Protein AF-A0A7C5XC19-F1 (afdb_monomer_lite)

Foldseek 3Di:
DVCQAPVDDDDAFAWEFFDQAPQLVVLVVLVQQQCCQALVDHHHDDADPVRVPDDDDYDDDDPVPRDHHHHAADDPPDALQLPPDLRGGDHDPPPPDDAADDPAQDGSRNHHDHPDPVSVCSNSCSNHCSFVVCCVVRWDKDKDCLQPFQEEEEEGHNQCVLVVVLCVVCVVVVGGYMYIYTRIPTPHPLVSLCSSLQRYQEYEYEDQDDDDVLVVSCVSSVPSHHYHYHYHYDDPDHDHSVSVNVVSPDDDD

pLDDT: mean 94.76, std 5.59, range [41.94, 98.81]

Secondary structure (DSSP, 8-state):
-THHHHSSSSS---EEE--SSHHHHHHHHHHHHHHHHHHTS-EEE---HHHHH---------GGGS--PPPPPPPTT---GGGT-SS---PPTTSS------SS-B-TTS-B-TT-HHHHHHHHHHHHHHHHTTHHHH--EEEESTTS-SEEEEEEGGGGGHHHHHHHHHHHTT--EEEEEESEEES--HHHHHHHHHH-SEEEEEESSSSSHHHHHHHHHTTSSEEEEEE--STTPPPPHHHHHHHHH----

Structure (mmCIF, N/CA/C/O backbone):
data_AF-A0A7C5XC19-F1
#
_entry.id   AF-A0A7C5XC19-F1
#
loop_
_atom_site.group_PDB
_atom_site.id
_atom_site.type_symbol
_atom_site.label_atom_id
_atom_site.label_alt_id
_atom_site.label_comp_id
_atom_site.label_asym_id
_atom_site.label_entity_id
_atom_site.label_seq_id
_atom_site.pdbx_PDB_ins_code
_atom_site.Cartn_x
_atom_site.Cartn_y
_atom_site.Cartn_z
_atom_site.occupancy
_atom_site.B_iso_or_equiv
_atom_site.auth_seq_id
_atom_site.auth_comp_id
_atom_site.auth_asym_id
_atom_site.auth_atom_id
_atom_site.pdbx_PDB_model_num
ATOM 1 N N . VAL A 1 1 ? 8.194 -0.290 8.130 1.00 93.88 1 VAL A N 1
ATOM 2 C CA . VAL A 1 1 ? 7.394 0.396 7.089 1.00 93.88 1 VAL A CA 1
ATOM 3 C C . VAL A 1 1 ? 8.138 1.545 6.423 1.00 93.88 1 VAL A C 1
ATOM 5 O O . VAL A 1 1 ? 8.264 1.528 5.212 1.00 93.88 1 VAL A O 1
ATOM 8 N N . MET A 1 2 ? 8.683 2.526 7.146 1.00 94.81 2 MET A N 1
ATOM 9 C CA . MET A 1 2 ? 9.278 3.712 6.497 1.00 94.81 2 MET A CA 1
ATOM 10 C C . MET A 1 2 ? 10.452 3.407 5.557 1.00 94.81 2 MET A C 1
ATOM 12 O O . MET A 1 2 ? 10.564 4.026 4.504 1.00 94.81 2 MET A O 1
ATOM 16 N N . GLN A 1 3 ? 11.270 2.396 5.862 1.00 95.12 3 GLN A N 1
ATOM 17 C CA . GLN A 1 3 ? 12.335 1.944 4.959 1.00 95.12 3 GLN A CA 1
ATOM 18 C C . GLN A 1 3 ? 11.803 1.489 3.588 1.00 95.12 3 GLN A C 1
ATOM 20 O O . GLN A 1 3 ? 12.476 1.686 2.583 1.00 95.12 3 GLN A O 1
ATOM 25 N N . SER A 1 4 ? 10.591 0.930 3.509 1.00 95.69 4 SER A N 1
ATOM 26 C CA . SER A 1 4 ? 10.014 0.506 2.227 1.00 95.69 4 SER A CA 1
ATOM 27 C C . SER A 1 4 ? 9.549 1.684 1.360 1.00 95.69 4 SER A C 1
ATOM 29 O O . SER A 1 4 ? 9.225 1.476 0.198 1.00 95.69 4 SER A O 1
ATOM 31 N N . ARG A 1 5 ? 9.498 2.905 1.915 1.00 93.88 5 ARG A N 1
ATOM 32 C CA . ARG A 1 5 ? 9.237 4.151 1.178 1.00 93.88 5 ARG A CA 1
ATOM 33 C C . ARG A 1 5 ? 10.499 4.972 0.968 1.00 93.88 5 ARG A C 1
ATOM 35 O O . ARG A 1 5 ? 10.737 5.426 -0.137 1.00 93.88 5 ARG A O 1
ATOM 42 N N . TRP A 1 6 ? 11.325 5.132 1.997 1.00 91.81 6 TRP A N 1
ATOM 43 C CA . TRP A 1 6 ? 12.456 6.069 2.004 1.00 91.81 6 TRP A CA 1
ATOM 44 C C . TRP A 1 6 ? 13.827 5.394 2.128 1.00 91.81 6 TRP A C 1
ATOM 46 O O . TRP A 1 6 ? 14.826 6.054 2.389 1.00 91.81 6 TRP A O 1
ATOM 56 N N . GLY A 1 7 ? 13.902 4.072 1.962 1.00 91.44 7 GLY A N 1
ATOM 57 C CA . GLY A 1 7 ? 15.151 3.316 2.098 1.00 91.44 7 GLY A CA 1
ATOM 58 C C . GLY A 1 7 ? 16.170 3.543 0.978 1.00 91.44 7 GLY A C 1
ATOM 59 O O . GLY A 1 7 ? 17.295 3.060 1.088 1.00 91.44 7 GLY A O 1
ATOM 60 N N . THR A 1 8 ? 15.807 4.254 -0.092 1.00 89.88 8 THR A N 1
ATOM 61 C CA . THR A 1 8 ? 16.696 4.578 -1.215 1.00 89.88 8 THR A CA 1
ATOM 62 C C . THR A 1 8 ? 16.975 6.076 -1.286 1.00 89.88 8 THR A C 1
ATOM 64 O O . THR A 1 8 ? 16.189 6.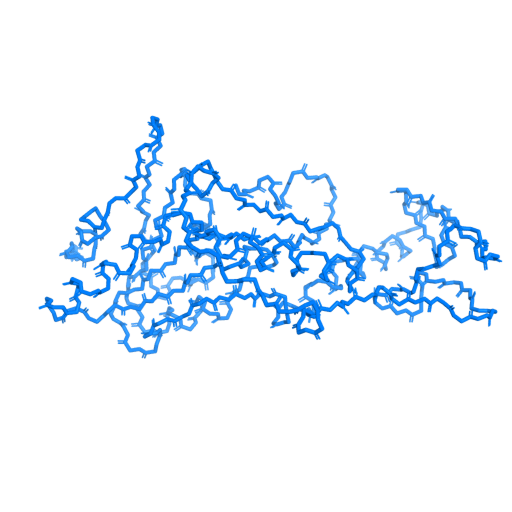891 -0.814 1.00 89.88 8 THR A O 1
ATOM 67 N N . HIS A 1 9 ? 18.091 6.446 -1.914 1.00 93.00 9 HIS A N 1
ATOM 68 C CA . HIS A 1 9 ? 18.384 7.840 -2.246 1.00 93.00 9 HIS A CA 1
ATOM 69 C C . HIS A 1 9 ? 17.616 8.284 -3.500 1.00 93.00 9 HIS A C 1
ATOM 71 O O . HIS A 1 9 ? 17.308 7.461 -4.363 1.00 93.00 9 HIS A O 1
ATOM 77 N N . GLY A 1 10 ? 17.395 9.595 -3.624 1.00 91.75 10 GLY A N 1
ATOM 78 C CA . GLY A 1 10 ? 16.709 10.205 -4.764 1.00 91.75 10 GLY A CA 1
ATOM 79 C C . GLY A 1 10 ? 15.190 10.017 -4.747 1.00 91.75 10 GLY A C 1
ATOM 80 O O . GLY A 1 10 ? 14.639 9.296 -3.917 1.00 91.75 10 GLY A O 1
ATOM 81 N N . ASP A 1 11 ? 14.518 10.687 -5.681 1.00 93.00 11 ASP A N 1
ATOM 82 C CA . ASP A 1 11 ? 13.060 10.683 -5.775 1.00 93.00 11 ASP A CA 1
ATOM 83 C C . ASP A 1 11 ? 12.548 9.456 -6.529 1.00 93.00 11 ASP A C 1
ATOM 85 O O . ASP A 1 11 ? 12.795 9.276 -7.727 1.00 93.00 11 ASP A O 1
ATOM 89 N N . TYR A 1 12 ? 11.764 8.636 -5.842 1.00 91.81 12 TYR A N 1
ATOM 90 C CA . TYR A 1 12 ? 11.026 7.537 -6.442 1.00 91.81 12 TYR A CA 1
ATOM 91 C C . TYR A 1 12 ? 9.713 7.319 -5.696 1.00 91.81 12 TYR A C 1
ATOM 93 O O . TYR A 1 12 ? 9.537 7.723 -4.547 1.00 91.81 12 TYR A O 1
ATOM 101 N N . SER A 1 13 ? 8.792 6.632 -6.360 1.00 94.94 13 SER A N 1
ATOM 102 C CA . SER A 1 13 ? 7.514 6.249 -5.782 1.00 94.94 13 SER A CA 1
ATOM 103 C C . SER A 1 13 ? 7.442 4.730 -5.683 1.00 94.94 13 SER A C 1
ATOM 105 O O . SER A 1 13 ? 7.533 4.024 -6.690 1.00 94.94 13 SER A O 1
ATOM 107 N N . ALA A 1 14 ? 7.327 4.230 -4.455 1.00 95.31 14 ALA A N 1
ATOM 108 C CA . ALA A 1 14 ? 7.252 2.805 -4.165 1.00 95.31 14 ALA A CA 1
ATOM 109 C C . ALA A 1 14 ? 5.822 2.273 -4.328 1.00 95.31 14 ALA A C 1
ATOM 111 O O . ALA A 1 14 ? 4.855 2.979 -4.040 1.00 95.31 14 ALA A O 1
ATOM 112 N N . ILE A 1 15 ? 5.708 0.999 -4.708 1.00 98.50 15 ILE A N 1
ATOM 113 C CA . ILE A 1 15 ? 4.494 0.207 -4.498 1.00 98.50 15 ILE A CA 1
ATOM 114 C C . ILE A 1 15 ? 4.796 -0.792 -3.383 1.00 98.50 15 ILE A C 1
ATOM 116 O O . ILE A 1 15 ? 5.718 -1.601 -3.512 1.00 98.50 15 ILE A O 1
ATOM 120 N N . VAL A 1 16 ? 4.030 -0.742 -2.297 1.00 98.75 16 VAL A N 1
ATOM 121 C CA . VAL A 1 16 ? 4.219 -1.612 -1.135 1.00 98.75 16 VAL A CA 1
ATOM 122 C C . VAL A 1 16 ? 2.885 -2.159 -0.664 1.00 98.75 16 VAL A C 1
ATOM 124 O O . VAL A 1 16 ? 1.995 -1.399 -0.286 1.00 98.75 16 VAL A O 1
ATOM 127 N N . LEU A 1 17 ? 2.775 -3.483 -0.672 1.00 98.81 17 LEU A N 1
ATOM 128 C CA . LEU A 1 17 ? 1.597 -4.237 -0.254 1.00 98.81 17 LEU A CA 1
ATOM 129 C C . LEU A 1 17 ? 1.831 -4.824 1.143 1.00 98.81 17 LEU A C 1
ATOM 131 O O . LEU A 1 17 ? 2.965 -5.177 1.462 1.00 98.81 17 LEU A O 1
ATOM 135 N N . SER A 1 18 ? 0.791 -4.941 1.966 1.00 98.38 18 SER A N 1
ATOM 136 C CA . SER A 1 18 ? 0.877 -5.480 3.328 1.00 98.38 18 SER A CA 1
ATOM 137 C C . SER A 1 18 ? -0.274 -6.458 3.604 1.00 98.38 18 SER A C 1
ATOM 139 O O . SER A 1 18 ? -1.402 -6.022 3.833 1.00 98.38 18 SER A O 1
ATOM 141 N N . PRO A 1 19 ? -0.013 -7.774 3.544 1.00 98.25 19 PRO A N 1
ATOM 142 C CA . PRO A 1 19 ? -1.007 -8.804 3.835 1.00 98.25 19 PRO A CA 1
ATOM 143 C C . PRO A 1 19 ? -1.249 -8.945 5.341 1.00 98.25 19 PRO A C 1
ATOM 145 O O . PRO A 1 19 ? -0.325 -8.767 6.135 1.00 98.25 19 PRO A O 1
ATOM 148 N N . ASN A 1 20 ? -2.464 -9.340 5.734 1.00 97.25 20 ASN A N 1
ATOM 149 C CA . ASN A 1 20 ? -2.790 -9.693 7.126 1.00 97.25 20 ASN A CA 1
ATOM 150 C C . ASN A 1 20 ? -3.129 -11.182 7.352 1.00 97.25 20 ASN A C 1
ATOM 152 O O . ASN A 1 20 ? -3.455 -11.582 8.472 1.00 97.25 20 ASN A O 1
ATOM 156 N N . SER A 1 21 ? -3.103 -12.003 6.303 1.00 97.50 21 SER A N 1
ATOM 157 C CA . SER A 1 21 ? -3.506 -13.414 6.342 1.00 97.50 21 SER A CA 1
ATOM 158 C C . SER A 1 21 ? -2.700 -14.251 5.351 1.00 97.50 21 SER A C 1
ATOM 160 O O . SER A 1 21 ? -2.064 -13.719 4.437 1.00 97.50 21 SER A O 1
ATOM 162 N N . VAL A 1 22 ? -2.751 -15.577 5.497 1.00 97.62 22 VAL A N 1
ATOM 163 C CA . VAL A 1 22 ? -2.108 -16.509 4.557 1.00 97.62 22 VAL A CA 1
ATOM 164 C C . VAL A 1 22 ? -2.795 -16.457 3.185 1.00 97.62 22 VAL A C 1
ATOM 166 O O . VAL A 1 22 ? -2.129 -16.580 2.157 1.00 97.62 22 VAL A O 1
ATOM 169 N N . GLN A 1 23 ? -4.112 -16.213 3.149 1.00 97.75 23 GLN A N 1
ATOM 170 C CA . GLN A 1 23 ? -4.842 -16.000 1.895 1.00 97.75 23 GLN A CA 1
ATOM 171 C C . GLN A 1 23 ? -4.346 -14.735 1.179 1.00 97.75 23 GLN A C 1
ATOM 173 O O . GLN A 1 23 ? -4.009 -14.787 -0.004 1.00 97.75 23 GLN A O 1
ATOM 178 N N . GLU A 1 24 ? -4.215 -13.617 1.896 1.00 97.75 24 GLU A N 1
ATOM 179 C CA . GLU A 1 24 ? -3.703 -12.377 1.305 1.00 97.75 24 GLU A CA 1
ATOM 180 C C . GLU A 1 24 ? -2.233 -12.474 0.910 1.00 97.75 24 GLU A C 1
ATOM 182 O O . GLU A 1 24 ? -1.842 -11.885 -0.093 1.00 97.75 24 GLU A O 1
ATOM 187 N N . MET A 1 25 ? -1.412 -13.235 1.639 1.00 97.50 25 MET A N 1
ATOM 188 C CA . MET A 1 25 ? -0.040 -13.523 1.211 1.00 97.50 25 MET A CA 1
ATOM 189 C C . MET A 1 25 ? -0.016 -14.137 -0.192 1.00 97.50 25 MET A C 1
ATOM 191 O O . MET A 1 25 ? 0.786 -13.721 -1.028 1.00 97.50 25 MET A O 1
ATOM 195 N N . PHE A 1 26 ? -0.909 -15.086 -0.479 1.00 97.19 26 PHE A N 1
ATOM 196 C CA . PHE A 1 26 ? -1.033 -15.691 -1.806 1.00 97.19 26 PHE A CA 1
ATOM 197 C C . PHE A 1 26 ? -1.512 -14.673 -2.858 1.00 97.19 26 PHE A C 1
ATOM 199 O O . PHE A 1 26 ? -0.859 -14.482 -3.887 1.00 97.19 26 PHE A O 1
ATOM 206 N N . GLU A 1 27 ? -2.615 -13.975 -2.585 1.00 97.88 27 GLU A N 1
ATOM 207 C CA . GLU A 1 27 ? -3.257 -13.056 -3.536 1.00 97.88 27 GLU A CA 1
ATOM 208 C C . GLU A 1 27 ? -2.407 -11.811 -3.822 1.00 97.88 27 GLU A C 1
ATOM 210 O O . GLU A 1 27 ? -2.181 -11.451 -4.982 1.00 97.88 27 GLU A O 1
ATOM 215 N N . LEU A 1 28 ? -1.869 -11.175 -2.778 1.00 98.31 28 LEU A N 1
ATOM 216 C CA . LEU A 1 28 ? -1.033 -9.986 -2.916 1.00 98.31 28 LEU A CA 1
ATOM 217 C C . LEU A 1 28 ? 0.331 -10.310 -3.529 1.00 98.31 28 LEU A C 1
ATOM 219 O O . LEU A 1 28 ? 0.921 -9.429 -4.149 1.00 98.31 28 LEU A O 1
ATOM 223 N N . THR A 1 29 ? 0.819 -11.555 -3.444 1.00 98.12 29 THR A N 1
ATOM 224 C CA . THR A 1 29 ? 2.015 -11.970 -4.199 1.00 98.12 29 THR A CA 1
ATOM 225 C C . THR A 1 29 ? 1.749 -11.928 -5.702 1.00 98.12 29 THR A C 1
ATOM 227 O O . THR A 1 29 ? 2.522 -11.318 -6.441 1.00 98.12 29 THR A O 1
ATOM 230 N N . ILE A 1 30 ? 0.640 -12.513 -6.165 1.00 98.12 30 ILE A N 1
ATOM 231 C CA . ILE A 1 30 ? 0.245 -12.465 -7.584 1.00 98.12 30 ILE A CA 1
ATOM 232 C C . ILE A 1 30 ? 0.086 -11.007 -8.025 1.00 98.12 30 ILE A C 1
ATOM 234 O O . ILE A 1 30 ? 0.659 -10.577 -9.030 1.00 98.12 30 ILE A O 1
ATOM 238 N N . ARG A 1 31 ? -0.622 -10.215 -7.214 1.00 98.38 31 ARG A N 1
ATOM 239 C CA . ARG A 1 31 ? -0.813 -8.785 -7.454 1.00 98.38 31 ARG A CA 1
ATOM 240 C C . ARG A 1 31 ? 0.511 -8.020 -7.511 1.00 98.38 31 ARG A C 1
ATOM 242 O O . ARG A 1 31 ? 0.659 -7.151 -8.365 1.00 98.38 31 ARG A O 1
ATOM 249 N N . ALA A 1 32 ? 1.488 -8.348 -6.664 1.00 98.56 32 ALA A N 1
ATOM 250 C CA . ALA A 1 32 ? 2.801 -7.708 -6.671 1.00 98.56 32 ALA A CA 1
ATOM 251 C C . ALA A 1 32 ? 3.540 -7.929 -7.998 1.00 98.56 32 ALA A C 1
ATOM 253 O O . ALA A 1 32 ? 4.068 -6.969 -8.560 1.00 98.56 32 ALA A O 1
ATOM 254 N N . PHE A 1 33 ? 3.523 -9.154 -8.538 1.00 98.44 33 PHE A N 1
ATOM 255 C CA . PHE A 1 33 ? 4.086 -9.433 -9.864 1.00 98.44 33 PHE A CA 1
ATOM 256 C C . PHE A 1 33 ? 3.340 -8.674 -10.965 1.00 98.44 33 PHE A C 1
ATOM 258 O O . PHE A 1 33 ? 3.977 -8.015 -11.786 1.00 98.44 33 PHE A O 1
ATOM 265 N N . ASN A 1 34 ? 2.005 -8.678 -10.936 1.00 98.56 34 ASN A N 1
ATOM 266 C CA . ASN A 1 34 ? 1.193 -7.948 -11.910 1.00 98.56 34 ASN A CA 1
ATOM 267 C C . ASN A 1 34 ? 1.472 -6.436 -11.887 1.00 98.56 34 ASN A C 1
ATOM 269 O O . ASN A 1 34 ? 1.631 -5.821 -12.940 1.00 98.56 34 ASN A O 1
ATOM 273 N N . LEU A 1 35 ? 1.589 -5.827 -10.703 1.00 98.50 35 LEU A N 1
ATOM 274 C CA . LEU A 1 35 ? 1.933 -4.410 -10.551 1.00 98.50 35 LEU A CA 1
ATOM 275 C C . LEU A 1 35 ? 3.373 -4.118 -11.003 1.00 98.50 35 LEU A C 1
ATOM 277 O O . LEU A 1 35 ? 3.613 -3.092 -11.645 1.00 98.50 35 LEU A O 1
ATOM 281 N N . ALA A 1 36 ? 4.320 -5.021 -10.725 1.00 98.19 36 ALA A N 1
ATOM 282 C CA . ALA A 1 36 ? 5.707 -4.884 -11.164 1.00 98.19 36 ALA A CA 1
ATOM 283 C C . ALA A 1 36 ? 5.822 -4.914 -12.696 1.00 98.19 36 ALA A C 1
ATOM 285 O O . ALA A 1 36 ? 6.532 -4.089 -13.279 1.00 98.19 36 ALA A O 1
ATOM 286 N N . GLU A 1 37 ? 5.081 -5.813 -13.350 1.00 97.81 37 GLU A N 1
ATOM 287 C CA . GLU A 1 37 ? 4.976 -5.897 -14.808 1.00 97.81 37 GLU A CA 1
ATOM 288 C C . GLU A 1 37 ? 4.256 -4.675 -15.399 1.00 97.81 37 GLU A C 1
ATOM 290 O O . GLU A 1 37 ? 4.769 -4.059 -16.341 1.00 97.81 37 GLU A O 1
ATOM 295 N N . LYS A 1 38 ? 3.108 -4.287 -14.821 1.00 97.50 38 LYS A N 1
ATOM 296 C CA . LYS A 1 38 ? 2.272 -3.170 -15.293 1.00 97.50 38 LYS A CA 1
ATOM 297 C C . LYS A 1 38 ? 2.998 -1.832 -15.220 1.00 97.50 38 LYS A C 1
ATOM 299 O O . LYS A 1 38 ? 2.948 -1.089 -16.191 1.00 97.50 38 LYS A O 1
ATOM 304 N N . TYR A 1 39 ? 3.677 -1.529 -14.109 1.00 97.25 39 TYR A N 1
ATOM 305 C CA . TYR A 1 39 ? 4.295 -0.215 -13.854 1.00 97.25 39 TYR A CA 1
ATOM 306 C C . TYR A 1 39 ? 5.822 -0.193 -14.011 1.00 97.25 39 TYR A C 1
ATOM 308 O O . TYR A 1 39 ? 6.466 0.849 -13.819 1.00 97.25 39 TYR A O 1
ATOM 316 N N . ARG A 1 40 ? 6.432 -1.336 -14.359 1.00 95.25 40 ARG A N 1
ATOM 317 C CA . ARG A 1 40 ? 7.890 -1.500 -14.494 1.00 95.25 40 ARG A CA 1
ATOM 318 C C . ARG A 1 40 ? 8.640 -0.907 -13.304 1.00 95.25 40 ARG A C 1
ATOM 320 O O . ARG A 1 40 ? 9.488 -0.022 -13.460 1.00 95.25 40 ARG A O 1
ATOM 327 N N . THR A 1 41 ? 8.259 -1.321 -12.104 1.00 95.00 41 THR A N 1
ATOM 328 C CA . THR A 1 41 ? 8.818 -0.799 -10.856 1.00 95.00 41 THR A CA 1
ATOM 329 C C . THR A 1 41 ? 8.981 -1.927 -9.842 1.00 95.00 41 THR A C 1
ATOM 331 O O . THR A 1 41 ? 8.204 -2.880 -9.892 1.00 95.00 41 THR A O 1
ATOM 334 N N . PRO A 1 42 ? 9.962 -1.858 -8.928 1.00 94.81 42 PRO A N 1
ATOM 335 C CA . PRO A 1 42 ? 10.014 -2.778 -7.802 1.00 94.81 42 PRO A CA 1
ATOM 336 C C . PRO A 1 42 ? 8.746 -2.657 -6.951 1.00 94.81 42 PRO A C 1
ATOM 338 O O . PRO A 1 42 ? 8.351 -1.551 -6.578 1.00 94.81 42 PRO A O 1
ATOM 341 N N . VAL A 1 43 ? 8.131 -3.796 -6.639 1.00 98.31 43 VAL A N 1
ATOM 342 C CA . VAL A 1 43 ? 6.997 -3.895 -5.715 1.00 98.31 43 VAL A CA 1
ATOM 343 C C . VAL A 1 43 ? 7.456 -4.667 -4.488 1.00 98.31 43 VAL A C 1
ATOM 345 O O . VAL A 1 43 ? 8.073 -5.724 -4.618 1.00 98.31 43 VAL A O 1
ATOM 348 N N . ILE A 1 44 ? 7.178 -4.136 -3.300 1.00 98.44 44 ILE A N 1
ATOM 349 C CA . ILE A 1 44 ? 7.553 -4.767 -2.032 1.00 98.44 44 ILE A CA 1
ATOM 350 C C . ILE A 1 44 ? 6.309 -5.417 -1.435 1.00 98.44 44 ILE A C 1
ATOM 352 O O . ILE A 1 44 ? 5.318 -4.739 -1.171 1.00 98.44 44 ILE A O 1
ATOM 356 N N . LEU A 1 45 ? 6.377 -6.721 -1.179 1.00 98.06 45 LEU A N 1
ATOM 357 C CA . LEU A 1 45 ? 5.417 -7.405 -0.320 1.00 98.06 45 LEU A CA 1
ATOM 358 C C . LEU A 1 45 ? 5.939 -7.348 1.120 1.00 98.06 45 LEU A C 1
ATOM 360 O O . LEU A 1 45 ? 6.852 -8.083 1.491 1.00 98.06 45 LEU A O 1
ATOM 364 N N . LEU A 1 46 ? 5.404 -6.420 1.910 1.00 97.69 46 LEU A N 1
ATOM 365 C CA . LEU A 1 46 ? 5.814 -6.166 3.286 1.00 97.69 46 LEU A CA 1
ATOM 366 C C . LEU A 1 46 ? 4.946 -6.979 4.257 1.00 97.69 46 LEU A C 1
ATOM 368 O O . LEU A 1 46 ? 3.959 -6.477 4.799 1.00 97.69 46 LEU A O 1
ATOM 372 N N . SER A 1 47 ? 5.327 -8.242 4.445 1.00 95.62 47 SER A N 1
ATOM 373 C CA . SER A 1 47 ? 4.773 -9.124 5.481 1.00 95.62 47 SER A CA 1
ATOM 374 C C . SER A 1 47 ? 5.458 -8.898 6.831 1.00 95.62 47 SER A C 1
ATOM 376 O O . SER A 1 47 ? 6.523 -8.280 6.915 1.00 95.62 47 SER A O 1
ATOM 378 N N . ASP A 1 48 ? 4.868 -9.458 7.880 1.00 93.56 48 ASP A N 1
ATOM 379 C CA . ASP A 1 48 ? 5.455 -9.574 9.209 1.00 93.56 48 ASP A CA 1
ATOM 380 C C . ASP A 1 48 ? 5.667 -11.043 9.612 1.00 93.56 48 ASP A C 1
ATOM 382 O O . ASP A 1 48 ? 5.276 -11.977 8.904 1.00 93.56 48 ASP A O 1
ATOM 386 N N . GLU A 1 49 ? 6.358 -11.229 10.736 1.00 93.56 49 GLU A N 1
ATOM 387 C CA . GLU A 1 49 ? 6.716 -12.536 11.287 1.00 93.56 49 GLU A CA 1
ATOM 388 C C . GLU A 1 49 ? 5.488 -13.336 11.744 1.00 93.56 49 GLU A C 1
ATOM 390 O O . GLU A 1 49 ? 5.482 -14.559 11.613 1.00 93.56 49 GLU A O 1
ATOM 395 N N . VAL A 1 50 ? 4.424 -12.660 12.178 1.00 93.69 50 VAL A N 1
ATOM 396 C CA . VAL A 1 50 ? 3.188 -13.293 12.645 1.00 93.69 50 VAL A CA 1
ATOM 397 C C . VAL A 1 50 ? 2.485 -13.953 11.467 1.00 93.69 50 VAL A C 1
ATOM 399 O O . VAL A 1 50 ? 2.240 -15.159 11.492 1.00 93.69 50 VAL A O 1
ATOM 402 N N . VAL A 1 51 ? 2.238 -13.196 10.391 1.00 95.00 51 VAL A N 1
ATOM 403 C CA . VAL A 1 51 ? 1.627 -13.721 9.158 1.00 95.00 51 VAL A CA 1
ATOM 404 C C . VAL A 1 51 ? 2.495 -14.827 8.548 1.00 95.00 51 VAL A C 1
ATOM 406 O O . VAL A 1 51 ? 1.963 -15.817 8.049 1.00 95.00 51 VAL A O 1
ATOM 409 N N . ALA A 1 52 ? 3.826 -14.714 8.632 1.00 94.25 52 ALA A N 1
ATOM 410 C CA . ALA A 1 52 ? 4.742 -15.731 8.116 1.00 94.25 52 ALA A CA 1
ATOM 411 C C . ALA A 1 52 ? 4.664 -17.078 8.866 1.00 94.25 52 ALA A C 1
ATOM 413 O O . ALA A 1 52 ? 4.892 -18.124 8.256 1.00 94.25 52 ALA A O 1
ATOM 414 N N . HIS A 1 53 ? 4.337 -17.071 10.163 1.00 94.75 53 HIS A N 1
ATOM 415 C CA . HIS A 1 53 ? 4.188 -18.289 10.974 1.00 94.75 53 HIS A CA 1
ATOM 416 C C . HIS A 1 53 ? 2.740 -18.784 11.097 1.00 94.75 53 HIS A C 1
ATOM 418 O O . HIS A 1 53 ? 2.508 -19.899 11.580 1.00 94.75 53 HIS A O 1
ATOM 424 N N . MET A 1 54 ? 1.764 -17.992 10.648 1.00 94.56 54 MET A N 1
ATOM 425 C CA . MET A 1 54 ? 0.356 -18.375 10.637 1.00 94.56 54 MET A CA 1
ATOM 426 C C . MET A 1 54 ? 0.087 -19.581 9.729 1.00 94.56 54 MET A C 1
ATOM 428 O O . MET A 1 54 ? 0.724 -19.798 8.698 1.00 94.56 54 MET A O 1
ATOM 432 N N . ARG A 1 55 ? -0.912 -20.380 10.118 1.00 96.44 55 ARG A N 1
ATOM 433 C CA . ARG A 1 55 ? -1.431 -21.497 9.324 1.00 96.44 55 ARG A CA 1
ATOM 434 C C . ARG A 1 55 ? -2.930 -21.336 9.183 1.00 96.44 55 ARG A C 1
ATOM 436 O O . ARG A 1 55 ? -3.667 -21.486 10.150 1.00 96.44 55 ARG A O 1
ATOM 443 N N . GLU A 1 56 ? -3.367 -21.066 7.966 1.00 95.81 56 GLU A N 1
ATOM 444 C CA . GLU A 1 56 ? -4.774 -20.913 7.617 1.00 95.81 56 GLU A CA 1
ATOM 445 C C . GLU A 1 56 ? -5.078 -21.756 6.378 1.00 95.81 56 GLU A C 1
ATOM 447 O O . GLU A 1 56 ? -4.180 -22.171 5.637 1.00 95.81 56 GLU A O 1
ATOM 452 N N . LYS A 1 57 ? -6.361 -22.031 6.142 1.00 96.50 57 LYS A N 1
ATOM 453 C CA . LYS A 1 57 ? -6.789 -22.640 4.886 1.00 96.50 57 LYS A CA 1
ATOM 454 C C . LYS A 1 57 ? -6.636 -21.609 3.769 1.00 96.50 57 LYS A C 1
ATOM 456 O O . LYS A 1 57 ? -7.212 -20.533 3.859 1.00 96.50 57 LYS A O 1
ATOM 461 N N . VAL A 1 58 ? -5.934 -21.979 2.702 1.00 97.06 58 VAL A N 1
ATOM 462 C CA . VAL A 1 58 ? -5.816 -21.163 1.487 1.00 97.06 58 VAL A CA 1
ATOM 463 C C . VAL A 1 58 ? -6.720 -21.733 0.400 1.00 97.06 58 VAL A C 1
ATOM 465 O O . VAL A 1 58 ? -6.749 -22.944 0.164 1.00 97.06 58 VAL A O 1
ATOM 468 N N . ILE A 1 59 ? -7.461 -20.857 -0.267 1.00 96.81 59 ILE A N 1
ATOM 469 C CA . ILE A 1 59 ? -8.242 -21.164 -1.459 1.00 96.81 59 ILE A CA 1
ATOM 470 C C . ILE A 1 59 ? -7.390 -20.790 -2.667 1.00 96.81 59 ILE A C 1
ATOM 472 O O . ILE A 1 59 ? -7.172 -19.614 -2.951 1.00 96.81 59 ILE A O 1
ATOM 476 N N . VAL A 1 60 ? -6.918 -21.808 -3.384 1.00 96.62 60 VAL A N 1
ATOM 477 C CA . VAL A 1 60 ? -6.170 -21.631 -4.630 1.00 96.62 60 VAL A CA 1
ATOM 478 C C . VAL A 1 60 ? -7.153 -21.742 -5.798 1.00 96.62 60 VAL A C 1
ATOM 480 O O . VAL A 1 60 ? -7.743 -22.811 -5.987 1.00 96.62 60 VAL A O 1
ATOM 483 N N . PRO A 1 61 ? -7.379 -20.666 -6.571 1.00 95.00 61 PRO A N 1
ATOM 484 C CA . PRO A 1 61 ? -8.226 -20.743 -7.750 1.00 95.00 61 PRO A CA 1
ATOM 485 C C . PRO A 1 61 ? -7.549 -21.585 -8.852 1.00 95.00 61 PRO A C 1
ATOM 487 O O . PRO A 1 61 ? -6.321 -21.690 -8.881 1.00 95.00 61 PRO A O 1
ATOM 490 N N . PRO A 1 62 ? -8.321 -22.164 -9.792 1.00 96.50 62 PRO A N 1
ATOM 491 C CA . PRO A 1 62 ? -7.768 -22.733 -11.022 1.00 96.50 62 PRO A CA 1
ATOM 492 C C . PRO A 1 62 ? -6.875 -21.723 -11.754 1.00 96.50 62 PRO A C 1
ATOM 494 O O . PRO A 1 62 ? -7.169 -20.525 -11.741 1.00 96.50 62 PRO A O 1
ATOM 497 N N . ALA A 1 63 ? -5.812 -22.197 -12.409 1.00 94.44 63 ALA A N 1
ATOM 498 C CA . ALA A 1 63 ? -4.791 -21.341 -13.020 1.00 94.44 63 ALA A CA 1
ATOM 499 C C . ALA A 1 63 ? -5.368 -20.361 -14.056 1.00 94.44 63 ALA A C 1
ATOM 501 O O . ALA A 1 63 ? -4.898 -19.236 -14.177 1.00 94.44 63 ALA A O 1
ATOM 502 N N . GLU A 1 64 ? -6.433 -20.751 -14.756 1.00 96.00 64 GLU A N 1
ATOM 503 C CA . GLU A 1 64 ? -7.097 -19.940 -15.780 1.00 96.00 64 GLU A CA 1
ATOM 504 C C . GLU A 1 64 ? -7.884 -18.763 -15.187 1.00 96.00 64 GLU A C 1
ATOM 506 O O . GLU A 1 64 ? -8.237 -17.830 -15.904 1.00 96.00 64 GLU A O 1
ATOM 511 N N . LYS A 1 65 ? -8.183 -18.812 -13.882 1.00 95.38 65 LYS A N 1
ATOM 512 C CA . LYS A 1 65 ? -8.841 -17.728 -13.142 1.00 95.38 65 LYS A CA 1
ATOM 513 C C . LYS A 1 65 ? -7.848 -16.782 -12.469 1.00 95.38 65 LYS A C 1
ATOM 515 O O . LYS A 1 65 ? -8.277 -15.789 -11.889 1.00 95.38 65 LYS A O 1
ATOM 520 N N . VAL A 1 66 ? -6.551 -17.090 -12.512 1.00 95.38 66 VAL A N 1
ATOM 521 C CA . VAL A 1 66 ? -5.511 -16.201 -11.995 1.00 95.38 66 VAL A CA 1
ATOM 522 C C . VAL A 1 66 ? -5.260 -15.106 -13.025 1.00 95.38 66 VAL A C 1
ATOM 524 O O . VAL A 1 66 ? -4.883 -15.381 -14.162 1.00 95.38 66 VAL A O 1
ATOM 527 N N . GLU A 1 67 ? -5.463 -13.853 -12.628 1.00 94.94 67 GLU A N 1
ATOM 528 C CA . GLU A 1 67 ? -5.123 -12.711 -13.470 1.00 94.94 67 GLU A CA 1
ATOM 529 C C . GLU A 1 67 ? -3.602 -12.617 -13.631 1.00 94.94 67 GLU A C 1
ATOM 531 O O . GLU A 1 67 ? -2.870 -12.550 -12.642 1.00 94.94 67 GLU A O 1
ATOM 536 N N . ILE A 1 68 ? -3.131 -12.570 -14.878 1.00 97.12 68 ILE A N 1
ATOM 537 C CA . ILE A 1 68 ? -1.717 -12.395 -15.215 1.00 97.12 68 ILE A CA 1
ATOM 538 C C . ILE A 1 68 ? -1.571 -11.172 -16.113 1.00 97.12 68 ILE A C 1
ATOM 540 O O . ILE A 1 68 ? -2.049 -11.153 -17.250 1.00 97.12 68 ILE A O 1
ATOM 544 N N . ILE A 1 69 ? -0.856 -10.166 -15.618 1.00 97.88 69 ILE A N 1
ATOM 545 C CA . ILE A 1 69 ? -0.503 -8.972 -16.379 1.00 97.88 69 ILE A CA 1
ATOM 546 C C . ILE A 1 69 ? 0.940 -9.113 -16.844 1.00 97.88 69 ILE A C 1
ATOM 548 O O . ILE A 1 69 ? 1.865 -9.168 -16.041 1.00 97.88 69 ILE A O 1
ATOM 552 N N . ASN A 1 70 ? 1.138 -9.138 -18.160 1.00 96.38 70 ASN A N 1
ATOM 553 C CA . ASN A 1 70 ? 2.469 -9.122 -18.758 1.00 96.38 70 ASN A CA 1
ATOM 554 C C . ASN A 1 70 ? 2.876 -7.689 -19.102 1.00 96.38 70 ASN A C 1
ATOM 556 O O . ASN A 1 70 ? 2.059 -6.912 -19.611 1.00 96.38 70 ASN A O 1
ATOM 560 N N . ARG A 1 71 ? 4.154 -7.344 -18.895 1.00 94.50 71 ARG A N 1
ATOM 561 C CA . ARG A 1 71 ? 4.675 -6.042 -19.325 1.00 94.50 71 ARG A CA 1
ATOM 562 C C . ARG A 1 71 ? 4.466 -5.833 -20.821 1.00 94.50 71 ARG A C 1
ATOM 564 O O . ARG A 1 71 ? 4.619 -6.742 -21.641 1.00 94.50 71 ARG A O 1
ATOM 571 N N . ARG A 1 72 ? 4.215 -4.583 -21.195 1.00 94.06 72 ARG A N 1
ATOM 572 C CA . ARG A 1 72 ? 4.083 -4.198 -22.598 1.00 94.06 72 ARG A CA 1
ATOM 573 C C . ARG A 1 72 ? 5.407 -4.379 -23.345 1.00 94.06 72 ARG A C 1
ATOM 575 O O . ARG A 1 72 ? 6.445 -3.860 -22.925 1.00 94.06 72 ARG A O 1
ATOM 582 N N . LYS A 1 73 ? 5.350 -5.071 -24.482 1.00 93.12 73 LYS A N 1
ATOM 583 C CA . LYS A 1 73 ? 6.477 -5.274 -25.399 1.00 93.12 73 LYS A CA 1
ATOM 584 C C . LYS A 1 73 ? 6.538 -4.183 -26.469 1.00 93.12 73 LYS A C 1
ATOM 586 O O . LYS A 1 73 ? 5.484 -3.689 -26.870 1.00 93.12 73 LYS A O 1
ATOM 591 N N . PRO A 1 74 ? 7.741 -3.798 -26.923 1.00 92.38 74 PRO A N 1
ATOM 592 C CA . PRO A 1 74 ? 7.879 -2.844 -28.012 1.00 92.38 74 PRO A CA 1
ATOM 593 C C . PRO A 1 74 ? 7.499 -3.476 -29.351 1.00 92.38 74 PRO A C 1
ATOM 595 O O . PRO A 1 74 ? 7.677 -4.677 -29.567 1.00 92.38 74 PRO A O 1
ATOM 598 N N . LYS A 1 75 ? 7.002 -2.650 -30.268 1.00 90.50 75 LYS A N 1
ATOM 599 C CA . LYS A 1 75 ? 6.755 -3.032 -31.662 1.00 90.50 75 LYS A CA 1
ATOM 600 C C . LYS A 1 75 ? 8.044 -2.928 -32.472 1.00 90.50 75 LYS A C 1
ATOM 602 O O . LYS A 1 75 ? 8.944 -2.149 -32.155 1.00 90.50 75 LYS A O 1
ATOM 607 N N . LEU A 1 76 ? 8.135 -3.704 -33.552 1.00 86.62 76 LEU A N 1
ATOM 608 C CA . LEU A 1 76 ? 9.295 -3.663 -34.440 1.00 86.62 76 LEU A CA 1
ATOM 609 C C . LEU A 1 76 ? 9.502 -2.240 -34.983 1.00 86.62 76 LEU A C 1
ATOM 611 O O . LEU A 1 76 ? 8.574 -1.623 -35.499 1.00 86.62 76 LEU A O 1
ATOM 615 N N . GLY A 1 77 ? 10.728 -1.730 -34.864 1.00 84.25 77 GLY A N 1
ATOM 616 C CA . GLY A 1 77 ? 11.088 -0.381 -35.304 1.00 84.25 77 GLY A CA 1
ATOM 617 C C . GLY A 1 77 ? 10.860 0.728 -34.271 1.00 84.25 77 GLY A C 1
ATOM 618 O O . GLY A 1 77 ? 11.366 1.830 -34.487 1.00 84.25 77 GLY A O 1
ATOM 619 N N . GLU A 1 78 ? 10.188 0.460 -33.143 1.00 87.31 78 GLU A N 1
ATOM 620 C CA . GLU A 1 78 ? 10.100 1.430 -32.044 1.00 87.31 78 GLU A CA 1
ATOM 621 C C . GLU A 1 78 ? 11.487 1.722 -31.454 1.00 87.31 78 GLU A C 1
ATOM 623 O O . GLU A 1 78 ? 12.342 0.844 -31.303 1.00 87.31 78 GLU A O 1
ATOM 628 N N . ARG A 1 79 ? 11.710 2.997 -31.138 1.00 85.62 79 ARG A N 1
ATOM 629 C CA . ARG A 1 79 ? 12.934 3.538 -30.538 1.00 85.62 79 ARG A CA 1
ATOM 630 C C . ARG A 1 79 ? 12.540 4.549 -29.467 1.00 85.62 79 ARG A C 1
ATOM 632 O O . ARG A 1 79 ? 11.357 4.811 -29.279 1.00 85.62 79 ARG A O 1
ATOM 639 N N . ALA A 1 80 ? 13.528 5.125 -28.783 1.00 88.19 80 ALA A N 1
ATOM 640 C CA . ALA A 1 80 ? 13.297 6.148 -27.763 1.00 88.19 80 ALA A CA 1
ATOM 641 C C . ALA A 1 80 ? 12.315 5.692 -26.663 1.00 88.19 80 ALA A C 1
ATOM 643 O O . ALA A 1 80 ? 11.469 6.464 -26.220 1.00 88.19 80 ALA A O 1
ATOM 644 N N . PHE A 1 81 ? 12.417 4.427 -26.228 1.00 87.62 81 PHE A N 1
ATOM 645 C CA . PHE A 1 81 ? 11.443 3.787 -25.337 1.00 87.62 81 PHE A CA 1
ATOM 646 C C . PHE A 1 81 ? 11.091 4.639 -24.120 1.00 87.62 81 PHE A C 1
ATOM 648 O O . PHE A 1 81 ? 9.923 4.730 -23.763 1.00 87.62 81 PHE A O 1
ATOM 655 N N . PHE A 1 82 ? 12.077 5.300 -23.508 1.00 87.62 82 PHE A N 1
ATOM 656 C CA . PHE A 1 82 ? 11.889 6.090 -22.293 1.00 87.62 82 PHE A CA 1
ATOM 657 C C . PHE A 1 82 ? 11.213 7.454 -22.525 1.00 87.62 82 PHE A C 1
ATOM 659 O O . PHE A 1 82 ? 10.979 8.169 -21.557 1.00 87.62 82 PHE A O 1
ATOM 666 N N . GLY A 1 83 ? 10.893 7.810 -23.771 1.00 83.31 83 GLY A N 1
ATOM 667 C CA . GLY A 1 83 ? 10.156 9.023 -24.133 1.00 83.31 83 GLY A CA 1
ATOM 668 C C . GLY A 1 83 ? 8.784 8.781 -24.769 1.00 83.31 83 GLY A C 1
ATOM 669 O O . GLY A 1 83 ? 8.139 9.757 -25.128 1.00 83.31 83 GLY A O 1
ATOM 670 N N . LEU A 1 84 ? 8.349 7.524 -24.934 1.00 77.94 84 LEU A N 1
ATOM 671 C CA . LEU A 1 84 ? 7.088 7.197 -25.621 1.00 77.94 84 LEU A CA 1
ATOM 672 C C . LEU A 1 84 ? 5.862 7.415 -24.732 1.00 77.94 84 LEU A C 1
ATOM 674 O O . LEU A 1 84 ? 4.961 8.161 -25.089 1.00 77.94 84 LEU A O 1
ATOM 678 N N . ASP A 1 85 ? 5.856 6.762 -23.571 1.00 86.12 85 ASP A N 1
ATOM 679 C CA . ASP A 1 85 ? 4.747 6.770 -22.623 1.00 86.12 85 ASP A CA 1
ATOM 680 C C . ASP A 1 85 ? 5.267 6.889 -21.191 1.00 86.12 85 ASP A C 1
ATOM 682 O O . ASP A 1 85 ? 6.456 6.673 -20.904 1.00 86.12 85 ASP A O 1
ATOM 686 N N . GLU A 1 86 ? 4.339 7.165 -20.279 1.00 90.69 86 GLU A N 1
ATOM 687 C CA . GLU A 1 86 ? 4.588 7.194 -18.842 1.00 90.69 86 GLU A CA 1
ATOM 688 C C . GLU A 1 86 ? 5.169 5.863 -18.339 1.00 90.69 86 GLU A C 1
ATOM 690 O O . GLU A 1 86 ? 6.244 5.854 -17.731 1.00 90.69 86 GLU A O 1
ATOM 695 N N . VAL A 1 87 ? 4.541 4.733 -18.699 1.00 94.56 87 VAL A N 1
ATOM 696 C CA . VAL A 1 87 ? 5.141 3.399 -18.558 1.00 94.56 87 VAL A CA 1
ATOM 697 C C . VAL A 1 87 ? 5.636 2.895 -19.919 1.00 94.56 87 VAL A C 1
ATOM 699 O O . VAL A 1 87 ? 4.850 2.405 -20.733 1.00 94.56 87 VAL A O 1
ATOM 702 N N . PRO A 1 88 ? 6.946 2.968 -20.201 1.00 92.56 88 PRO A N 1
ATOM 703 C CA . PRO A 1 88 ? 7.491 2.620 -21.510 1.00 92.56 88 PRO A CA 1
ATOM 704 C C . PRO A 1 88 ? 7.429 1.108 -21.787 1.00 92.56 88 PRO A C 1
ATOM 706 O O . PRO A 1 88 ? 7.504 0.317 -20.841 1.00 92.56 88 PRO A O 1
ATOM 709 N N . PRO A 1 89 ? 7.370 0.651 -23.052 1.00 93.12 89 PRO A N 1
ATOM 710 C CA . PRO A 1 89 ? 7.470 -0.774 -23.352 1.00 93.12 89 PRO A CA 1
ATOM 711 C C . PRO A 1 89 ? 8.887 -1.293 -23.053 1.00 93.12 89 PRO A C 1
ATOM 713 O O . PRO A 1 89 ? 9.867 -0.540 -23.102 1.00 93.12 89 PRO A O 1
ATOM 716 N N . MET A 1 90 ? 9.010 -2.573 -22.697 1.00 91.88 90 MET A N 1
ATOM 717 C CA . MET A 1 90 ? 10.288 -3.192 -22.325 1.00 91.88 90 MET A CA 1
ATOM 718 C C . MET A 1 90 ? 10.591 -4.411 -23.200 1.00 91.88 90 MET A C 1
ATOM 720 O O . MET A 1 90 ? 9.894 -5.420 -23.072 1.00 91.88 90 MET A O 1
ATOM 724 N N . PRO A 1 91 ? 11.624 -4.369 -24.058 1.00 90.31 91 PRO A N 1
ATOM 725 C CA . PRO A 1 91 ? 12.063 -5.570 -24.756 1.00 90.31 91 PRO A CA 1
ATOM 726 C C . PRO A 1 91 ? 12.710 -6.560 -23.785 1.00 90.31 91 PRO A C 1
ATOM 728 O O . PRO A 1 91 ? 13.280 -6.164 -22.763 1.00 90.31 91 PRO A O 1
ATOM 731 N N . SER A 1 92 ? 12.645 -7.848 -24.122 1.00 90.81 92 SER A N 1
ATOM 732 C CA . SER A 1 92 ? 13.507 -8.853 -23.496 1.00 90.81 92 SER A CA 1
ATOM 733 C C . SER A 1 92 ? 14.878 -8.877 -24.165 1.00 90.81 92 SER A C 1
ATOM 735 O O . SER A 1 92 ? 15.040 -8.556 -25.345 1.00 90.81 92 SER A O 1
ATOM 737 N N . VAL A 1 93 ? 15.876 -9.314 -23.399 1.00 90.69 93 VAL A N 1
ATOM 738 C CA . VAL A 1 93 ? 17.202 -9.621 -23.936 1.00 90.69 93 VAL A CA 1
ATOM 739 C C . VAL A 1 93 ? 17.061 -10.685 -25.028 1.00 90.69 93 VAL A C 1
ATOM 741 O O . VAL A 1 93 ? 16.390 -11.693 -24.825 1.00 90.69 93 VAL A O 1
ATOM 744 N N . GLY A 1 94 ? 17.685 -10.449 -26.184 1.00 90.31 94 GLY A N 1
ATOM 745 C CA . GLY A 1 94 ? 17.660 -11.372 -27.325 1.00 90.31 94 GLY A CA 1
ATOM 746 C C . GLY A 1 94 ? 16.548 -11.128 -28.354 1.00 90.31 94 GLY A C 1
ATOM 747 O O . GLY A 1 94 ? 16.585 -11.738 -29.413 1.00 90.31 94 GLY A O 1
ATOM 748 N N . GLU A 1 95 ? 15.615 -10.196 -28.123 1.00 89.44 95 GLU A N 1
ATOM 749 C CA . GLU A 1 95 ? 14.524 -9.884 -29.074 1.00 89.44 95 GLU A CA 1
ATOM 750 C C . GLU A 1 95 ? 14.942 -8.928 -30.216 1.00 89.44 95 GLU A C 1
ATOM 752 O O . GLU A 1 95 ? 14.097 -8.407 -30.937 1.00 89.44 95 GLU A O 1
ATOM 757 N N . GLY A 1 96 ? 16.242 -8.663 -30.389 1.00 88.25 96 GLY A N 1
ATOM 758 C CA . GLY A 1 96 ? 16.757 -7.825 -31.484 1.00 88.25 96 GLY A CA 1
ATOM 759 C C . GLY A 1 96 ? 16.630 -6.309 -31.273 1.00 88.25 96 GLY A C 1
ATOM 760 O O . GLY A 1 96 ? 16.904 -5.538 -32.191 1.00 88.25 96 GLY A O 1
ATOM 761 N N . PHE A 1 97 ? 16.255 -5.862 -30.071 1.00 89.75 97 PHE A N 1
ATOM 762 C CA . PHE A 1 97 ? 16.222 -4.444 -29.705 1.00 89.75 97 PHE A CA 1
ATOM 763 C C . PHE A 1 97 ? 17.521 -4.011 -29.020 1.00 89.75 97 PHE A C 1
ATOM 765 O O . PHE A 1 97 ? 17.973 -4.637 -28.062 1.00 89.75 97 PHE A O 1
ATOM 772 N N . ASN A 1 98 ? 18.082 -2.886 -29.463 1.00 87.81 98 ASN A N 1
ATOM 773 C CA . ASN A 1 98 ? 19.248 -2.270 -28.832 1.00 87.81 98 ASN A CA 1
ATOM 774 C C . ASN A 1 98 ? 18.780 -1.249 -27.789 1.00 87.81 98 ASN A C 1
ATOM 776 O O . ASN A 1 98 ? 18.354 -0.151 -28.148 1.00 87.81 98 ASN A O 1
ATOM 780 N N . VAL A 1 99 ? 18.845 -1.612 -26.506 1.00 88.19 99 VAL A N 1
ATOM 781 C CA . VAL A 1 99 ? 18.446 -0.738 -25.391 1.00 88.19 99 VAL A CA 1
ATOM 782 C C . VAL A 1 99 ? 19.610 -0.533 -24.442 1.00 88.19 99 VAL A C 1
ATOM 784 O O . VAL A 1 99 ? 20.125 -1.491 -23.870 1.00 88.19 99 VAL A O 1
ATOM 787 N N . ALA A 1 100 ? 19.991 0.724 -24.235 1.00 90.06 100 ALA A N 1
ATOM 788 C CA . ALA A 1 100 ? 20.904 1.087 -23.165 1.00 90.06 100 ALA A CA 1
ATOM 789 C C . ALA A 1 100 ? 20.131 1.167 -21.839 1.00 90.06 100 ALA A C 1
ATOM 791 O O . ALA A 1 100 ? 19.123 1.867 -21.739 1.00 90.06 100 ALA A O 1
ATOM 792 N N . VAL A 1 101 ? 20.600 0.441 -20.822 1.00 90.19 101 VAL A N 1
ATOM 793 C CA . VAL A 1 101 ? 20.050 0.479 -19.460 1.00 90.19 101 VAL A CA 1
ATOM 794 C C . VAL A 1 101 ? 21.143 0.965 -18.519 1.00 90.19 101 VAL A C 1
ATOM 796 O O . VAL A 1 101 ? 22.259 0.449 -18.524 1.00 90.19 101 VAL A O 1
ATOM 799 N N . THR A 1 102 ? 20.836 1.984 -17.723 1.00 94.19 102 THR A N 1
ATOM 800 C CA . THR A 1 102 ? 21.781 2.618 -16.801 1.00 94.19 102 THR A CA 1
ATOM 801 C C . THR A 1 102 ? 21.042 3.158 -15.581 1.00 94.19 102 THR A C 1
ATOM 803 O O . THR A 1 102 ? 19.896 3.588 -15.694 1.00 94.19 102 THR A O 1
ATOM 806 N N . GLY A 1 103 ? 21.704 3.158 -14.421 1.00 93.44 103 GLY A N 1
ATOM 807 C CA . GLY A 1 103 ? 21.191 3.799 -13.204 1.00 93.44 103 GLY A CA 1
ATOM 808 C C . GLY A 1 103 ? 21.381 5.321 -13.179 1.00 93.44 103 GLY A C 1
ATOM 809 O O . GLY A 1 103 ? 20.808 5.999 -12.338 1.00 93.44 103 GLY A O 1
ATOM 810 N N . SER A 1 104 ? 22.183 5.880 -14.088 1.00 95.56 104 SER A N 1
ATOM 811 C CA . SER A 1 104 ? 22.331 7.334 -14.220 1.00 95.56 104 SER A CA 1
ATOM 812 C C . SER A 1 104 ? 21.177 7.958 -15.004 1.00 95.56 104 SER A C 1
ATOM 814 O O . SER A 1 104 ? 20.541 7.290 -15.822 1.00 95.56 104 SER A O 1
ATOM 816 N N . THR A 1 105 ? 20.987 9.270 -14.839 1.00 96.06 105 THR A N 1
ATOM 817 C CA . THR A 1 105 ? 20.137 10.073 -15.728 1.00 96.06 105 THR A CA 1
ATOM 818 C C . THR A 1 105 ? 20.450 9.774 -17.190 1.00 96.06 105 THR A C 1
ATOM 820 O O . THR A 1 105 ? 21.618 9.752 -17.598 1.00 96.06 105 THR A O 1
ATOM 823 N N . HIS A 1 106 ? 19.400 9.549 -17.969 1.00 96.31 106 HIS A N 1
ATOM 824 C CA . HIS A 1 106 ? 19.471 9.201 -19.376 1.00 96.31 106 HIS A CA 1
ATOM 825 C C . HIS A 1 106 ? 18.357 9.881 -20.169 1.00 96.31 106 HIS A C 1
ATOM 827 O O . HIS A 1 106 ? 17.306 10.218 -19.625 1.00 96.31 106 HIS A O 1
ATOM 833 N N . ASN A 1 107 ? 18.608 10.073 -21.461 1.00 94.31 107 ASN A N 1
ATOM 834 C CA . ASN A 1 107 ? 17.611 10.569 -22.402 1.00 94.31 107 ASN A CA 1
ATOM 835 C C . ASN A 1 107 ? 16.625 9.459 -22.818 1.00 94.31 107 ASN A C 1
ATOM 837 O O . ASN A 1 107 ? 16.706 8.315 -22.366 1.00 94.31 107 ASN A O 1
ATOM 841 N N . GLU A 1 108 ? 15.707 9.775 -23.724 1.00 93.69 108 GLU A N 1
ATOM 842 C CA . GLU A 1 108 ? 14.658 8.875 -24.206 1.00 93.69 108 GLU A CA 1
ATOM 843 C C . GLU A 1 108 ? 15.183 7.567 -24.835 1.00 93.69 108 GLU A C 1
ATOM 845 O O . GLU A 1 108 ? 14.478 6.556 -24.848 1.00 93.69 108 GLU A O 1
ATOM 850 N N . PHE A 1 109 ? 16.439 7.541 -25.290 1.00 92.50 109 PHE A N 1
ATOM 851 C CA . PHE A 1 109 ? 17.099 6.359 -25.856 1.00 92.50 109 PHE A CA 1
ATOM 852 C C . PHE A 1 109 ? 17.828 5.496 -24.811 1.00 92.50 109 PHE A C 1
ATOM 854 O O . PHE A 1 109 ? 18.405 4.468 -25.166 1.00 92.50 109 PHE A O 1
ATOM 861 N N . GLY A 1 110 ? 17.824 5.891 -23.533 1.00 93.25 110 GLY A N 1
ATOM 862 C CA . GLY A 1 110 ? 18.580 5.211 -22.474 1.00 93.25 110 GLY A CA 1
ATOM 863 C C . GLY A 1 110 ? 20.064 5.589 -22.441 1.00 93.25 110 GLY A C 1
ATOM 864 O O . GLY A 1 110 ? 20.843 5.005 -21.685 1.00 93.25 110 GLY A O 1
ATOM 865 N N . ILE A 1 111 ? 20.475 6.572 -23.248 1.00 94.38 111 ILE A N 1
ATOM 866 C CA . ILE A 1 111 ? 21.856 7.052 -23.304 1.00 94.38 111 ILE A CA 1
ATOM 867 C C . ILE A 1 111 ? 22.076 8.025 -22.149 1.00 94.38 111 ILE A C 1
ATOM 869 O O . ILE A 1 111 ? 21.274 8.930 -21.920 1.00 94.38 111 ILE A O 1
ATOM 873 N N . ARG A 1 112 ? 23.179 7.835 -21.421 1.00 96.62 112 ARG A N 1
ATOM 874 C CA . ARG A 1 112 ? 23.536 8.641 -20.250 1.00 96.62 112 ARG A CA 1
ATOM 875 C C . ARG A 1 112 ? 23.617 10.129 -20.612 1.00 96.62 112 ARG A C 1
ATOM 877 O O . ARG A 1 112 ? 24.299 10.496 -21.563 1.00 96.62 112 ARG A O 1
ATOM 884 N N . PHE A 1 113 ? 22.946 10.968 -19.828 1.00 96.06 113 PHE A N 1
ATOM 885 C CA . PHE A 1 113 ? 22.808 12.400 -20.094 1.00 96.06 113 PHE A CA 1
ATOM 886 C C . PHE A 1 113 ? 22.697 13.192 -18.778 1.00 96.06 113 PHE A C 1
ATOM 888 O O . PHE A 1 113 ? 21.676 13.788 -18.455 1.00 96.06 113 PHE A O 1
ATOM 895 N N . THR A 1 114 ? 23.737 13.112 -17.945 1.00 94.31 114 THR A N 1
ATOM 896 C CA . THR A 1 114 ? 23.682 13.500 -16.520 1.00 94.31 114 THR A CA 1
ATOM 897 C C . THR A 1 114 ? 23.830 14.985 -16.229 1.00 94.31 114 THR A C 1
ATOM 899 O O . THR A 1 114 ? 23.473 15.404 -15.135 1.00 94.31 114 THR A O 1
ATOM 902 N N . ALA A 1 115 ? 24.369 15.771 -17.160 1.00 95.69 115 ALA A N 1
ATOM 903 C CA . ALA A 1 115 ? 24.627 17.194 -16.940 1.00 95.69 115 ALA A CA 1
ATOM 904 C C . ALA A 1 115 ? 23.418 18.093 -17.253 1.00 95.69 115 ALA A C 1
ATOM 906 O O . ALA A 1 115 ? 23.441 19.274 -16.920 1.00 95.69 115 ALA A O 1
ATOM 907 N N . ASP A 1 116 ? 22.380 17.560 -17.903 1.00 97.62 116 ASP A N 1
ATOM 908 C CA . ASP A 1 116 ? 21.235 18.350 -18.351 1.00 97.62 116 ASP A CA 1
ATOM 909 C C . ASP A 1 116 ? 20.084 18.309 -17.329 1.00 97.62 116 ASP A C 1
ATOM 911 O O . ASP A 1 116 ? 19.525 17.236 -17.057 1.00 97.62 116 ASP A O 1
ATOM 915 N N . PRO A 1 117 ? 19.688 19.467 -16.775 1.00 97.06 117 PRO A N 1
ATOM 916 C CA . PRO A 1 117 ? 18.648 19.530 -15.757 1.00 97.06 117 PRO A CA 1
ATOM 917 C C . PRO A 1 117 ? 17.241 19.254 -16.305 1.00 97.06 117 PRO A C 1
ATOM 919 O O . PRO A 1 117 ? 16.394 18.755 -15.565 1.00 97.06 117 PRO A O 1
ATOM 922 N N . LEU A 1 118 ? 16.964 19.554 -17.578 1.00 97.06 118 LEU A N 1
ATOM 923 C CA . LEU A 1 118 ? 15.649 19.334 -18.188 1.00 97.06 118 LEU A CA 1
ATOM 924 C C . LEU A 1 118 ? 15.424 17.852 -18.487 1.00 97.06 118 LEU A C 1
ATOM 926 O O . LEU A 1 118 ? 14.326 17.341 -18.254 1.00 97.06 118 LEU A O 1
ATOM 930 N N . VAL A 1 119 ? 16.462 17.152 -18.955 1.00 95.81 119 VAL A N 1
ATOM 931 C CA . VAL A 1 119 ? 16.410 15.694 -19.144 1.00 95.81 119 VAL A CA 1
ATOM 932 C C . VAL A 1 119 ? 16.254 14.988 -17.801 1.00 95.81 119 VAL A C 1
ATOM 934 O O . VAL A 1 119 ? 15.406 14.104 -17.678 1.00 95.81 119 VAL A O 1
ATOM 937 N N . HIS A 1 120 ? 17.008 15.409 -16.778 1.00 96.25 120 HIS A N 1
ATOM 938 C CA . HIS A 1 120 ? 16.866 14.855 -15.431 1.00 96.25 120 HIS A CA 1
ATOM 939 C C . HIS A 1 120 ? 15.455 15.057 -14.872 1.00 96.25 120 HIS A C 1
ATOM 941 O O . HIS A 1 120 ? 14.824 14.083 -14.462 1.00 96.25 120 HIS A O 1
ATOM 947 N N . ARG A 1 121 ? 14.937 16.292 -14.931 1.00 96.06 121 ARG A N 1
ATOM 948 C CA . ARG A 1 121 ? 13.585 16.624 -14.471 1.00 96.06 121 ARG A CA 1
ATOM 949 C C . ARG A 1 121 ? 12.537 15.744 -15.148 1.00 96.06 121 ARG A C 1
ATOM 951 O O . ARG A 1 121 ? 11.801 15.050 -14.458 1.00 96.06 121 ARG A O 1
ATOM 958 N N . ARG A 1 122 ? 12.535 15.695 -16.485 1.00 95.12 122 ARG A N 1
ATOM 959 C CA . ARG A 1 122 ? 11.577 14.885 -17.254 1.00 95.12 122 ARG A CA 1
ATOM 960 C C . ARG A 1 122 ? 11.644 13.404 -16.876 1.00 95.12 122 ARG A C 1
ATOM 962 O O . ARG A 1 122 ? 10.609 12.752 -16.760 1.00 95.12 122 ARG A O 1
ATOM 969 N N . LEU A 1 123 ? 12.851 12.863 -16.701 1.00 95.56 123 LEU A N 1
ATOM 970 C CA . LEU A 1 123 ? 13.035 11.463 -16.328 1.00 95.56 123 LEU A CA 1
ATOM 971 C C . LEU A 1 123 ? 12.456 11.172 -14.937 1.00 95.56 123 LEU A C 1
ATOM 973 O O . LEU A 1 123 ? 11.685 10.223 -14.798 1.00 95.56 123 LEU A O 1
ATOM 977 N N . VAL A 1 124 ? 12.818 11.972 -13.932 1.00 95.69 124 VAL A N 1
ATOM 978 C CA . VAL A 1 124 ? 12.418 11.756 -12.532 1.00 95.69 124 VAL A CA 1
ATOM 979 C C . VAL A 1 124 ? 10.927 12.017 -12.323 1.00 95.69 124 VAL A C 1
ATOM 981 O O . VAL A 1 124 ? 10.258 11.200 -11.686 1.00 95.69 124 VAL A O 1
ATOM 984 N N . GLU A 1 125 ? 10.382 13.090 -12.906 1.00 96.06 125 GLU A N 1
ATOM 985 C CA . GLU A 1 125 ? 8.948 13.400 -12.845 1.00 96.06 125 GLU A CA 1
ATOM 986 C C . GLU A 1 125 ? 8.120 12.272 -13.456 1.00 96.06 125 GLU A C 1
ATOM 988 O O . GLU A 1 125 ? 7.157 11.829 -12.841 1.00 96.06 125 GLU A O 1
ATOM 993 N N . ARG A 1 126 ? 8.532 11.716 -14.602 1.00 95.88 126 ARG A N 1
ATOM 994 C CA . ARG A 1 126 ? 7.850 10.561 -15.202 1.00 95.88 126 ARG A CA 1
ATOM 995 C C . ARG A 1 126 ? 7.943 9.306 -14.326 1.00 95.88 126 ARG A C 1
ATOM 997 O O . ARG A 1 126 ? 6.959 8.588 -14.176 1.00 95.88 126 ARG A O 1
ATOM 1004 N N . LEU A 1 127 ? 9.120 9.014 -13.761 1.00 95.12 127 LEU A N 1
ATOM 1005 C CA . LEU A 1 127 ? 9.317 7.831 -12.910 1.00 95.12 127 LEU A CA 1
ATOM 1006 C C . LEU A 1 127 ? 8.483 7.876 -11.625 1.00 95.12 127 LEU A C 1
ATOM 1008 O O . LEU A 1 127 ? 8.089 6.818 -11.140 1.00 95.12 127 LEU A O 1
ATOM 1012 N N . ASN A 1 128 ? 8.216 9.069 -11.094 1.00 96.00 128 ASN A N 1
ATOM 1013 C CA . ASN A 1 128 ? 7.318 9.262 -9.957 1.00 96.00 128 ASN A CA 1
ATOM 1014 C C . ASN A 1 128 ? 5.850 9.309 -10.398 1.00 96.00 128 ASN A C 1
ATOM 1016 O O . ASN A 1 128 ? 5.013 8.611 -9.824 1.00 96.00 128 ASN A O 1
ATOM 1020 N N . GLY A 1 129 ? 5.560 10.061 -11.462 1.00 96.12 129 GLY A N 1
ATOM 1021 C CA . GLY A 1 129 ? 4.231 10.232 -12.050 1.00 96.12 129 GLY A CA 1
ATOM 1022 C C . GLY A 1 129 ? 3.558 8.905 -12.375 1.00 96.12 129 GLY A C 1
ATOM 1023 O O . GLY A 1 129 ? 2.424 8.699 -11.959 1.00 96.12 129 GLY A O 1
ATOM 1024 N N . LYS A 1 130 ? 4.299 7.931 -12.927 1.00 95.88 130 LYS A N 1
ATOM 1025 C CA . LYS A 1 130 ? 3.758 6.595 -13.246 1.00 95.88 130 LYS A CA 1
ATOM 1026 C C . LYS A 1 130 ? 3.120 5.854 -12.062 1.00 95.88 130 LYS A C 1
ATOM 1028 O O . LYS A 1 130 ? 2.429 4.866 -12.279 1.00 95.88 130 LYS A O 1
ATOM 1033 N N . ILE A 1 131 ? 3.416 6.259 -10.825 1.00 97.56 131 ILE A N 1
ATOM 1034 C CA . ILE A 1 131 ? 2.824 5.701 -9.604 1.00 97.56 131 ILE A CA 1
ATOM 1035 C C . ILE A 1 131 ? 1.861 6.709 -8.975 1.00 97.56 131 ILE A C 1
ATOM 1037 O O . ILE A 1 131 ? 0.726 6.355 -8.670 1.00 97.56 131 ILE A O 1
ATOM 1041 N N . GLN A 1 132 ? 2.284 7.968 -8.813 1.00 96.25 132 GLN A N 1
ATOM 1042 C CA . GLN A 1 132 ? 1.483 9.008 -8.151 1.00 96.25 132 GLN A CA 1
ATOM 1043 C C . GLN A 1 132 ? 0.233 9.413 -8.948 1.00 96.25 132 GLN A C 1
ATOM 1045 O O . GLN A 1 132 ? -0.770 9.800 -8.360 1.00 96.25 132 GLN A O 1
ATOM 1050 N N . ASN A 1 133 ? 0.243 9.273 -10.272 1.00 96.38 133 ASN A N 1
ATOM 1051 C CA . ASN A 1 133 ? -0.932 9.525 -11.109 1.00 96.38 133 ASN A CA 1
ATOM 1052 C C . ASN A 1 133 ? -1.930 8.354 -11.082 1.00 96.38 133 ASN A C 1
ATOM 1054 O O . ASN A 1 133 ? -3.074 8.508 -11.499 1.00 96.38 133 ASN A O 1
ATOM 1058 N N . HIS A 1 134 ? -1.514 7.195 -10.560 1.00 97.25 134 HIS A N 1
ATOM 1059 C CA . HIS A 1 134 ? -2.281 5.948 -10.561 1.00 97.25 134 HIS A CA 1
ATOM 1060 C C . HIS A 1 134 ? -2.580 5.429 -9.148 1.00 97.25 134 HIS A C 1
ATOM 1062 O O . HIS A 1 134 ? -2.862 4.243 -8.970 1.00 97.25 134 HIS A O 1
ATOM 1068 N N . VAL A 1 135 ? -2.549 6.296 -8.127 1.00 97.19 135 VAL A N 1
ATOM 1069 C CA . VAL A 1 135 ? -2.813 5.896 -6.731 1.00 97.19 135 VAL A CA 1
ATOM 1070 C C . VAL A 1 135 ? -4.147 5.170 -6.609 1.00 97.19 135 VAL A C 1
ATOM 1072 O O . VAL A 1 135 ? -4.182 4.107 -6.010 1.00 97.19 135 VAL A O 1
ATOM 1075 N N . ASN A 1 136 ? -5.209 5.653 -7.252 1.00 95.38 136 ASN A N 1
ATOM 1076 C CA . ASN A 1 136 ? -6.533 5.023 -7.175 1.00 95.38 136 ASN A CA 1
ATOM 1077 C C . ASN A 1 136 ? -6.598 3.631 -7.835 1.00 95.38 136 ASN A C 1
ATOM 1079 O O . ASN A 1 136 ? -7.472 2.840 -7.502 1.00 95.38 136 ASN A O 1
ATOM 1083 N N . GLU A 1 137 ? -5.684 3.315 -8.758 1.00 96.31 137 GLU A N 1
ATOM 1084 C CA . GLU A 1 137 ? -5.580 1.980 -9.367 1.00 96.31 137 GLU A CA 1
ATOM 1085 C C . GLU A 1 137 ? -4.687 1.028 -8.553 1.00 96.31 137 GLU A C 1
ATOM 1087 O O . GLU A 1 137 ? -4.796 -0.192 -8.676 1.00 96.31 137 GLU A O 1
ATOM 1092 N N . ILE A 1 138 ? -3.750 1.572 -7.769 1.00 98.06 138 ILE A N 1
ATOM 1093 C CA . ILE A 1 138 ? -2.719 0.808 -7.047 1.00 98.06 138 ILE A CA 1
ATOM 1094 C C . ILE A 1 138 ? -3.073 0.640 -5.566 1.00 98.06 138 ILE A C 1
ATOM 1096 O O . ILE A 1 138 ? -2.753 -0.380 -4.949 1.00 98.06 138 ILE A O 1
ATOM 1100 N N . ALA A 1 139 ? -3.685 1.641 -4.952 1.00 97.69 139 ALA A N 1
ATOM 1101 C CA . ALA A 1 139 ? -3.978 1.639 -3.537 1.00 97.69 139 ALA A CA 1
ATOM 1102 C C . ALA A 1 139 ? -5.253 0.833 -3.284 1.00 97.69 139 ALA A C 1
ATOM 1104 O O . ALA A 1 139 ? -6.331 1.179 -3.755 1.00 97.69 139 ALA A O 1
ATOM 1105 N N . GLU A 1 140 ? -5.107 -0.272 -2.559 1.00 98.25 140 GLU A N 1
ATOM 1106 C CA . GLU A 1 140 ? -6.220 -1.120 -2.158 1.00 98.25 140 GLU A CA 1
ATOM 1107 C C . GLU A 1 140 ? -6.370 -1.054 -0.642 1.00 98.25 140 GLU A C 1
ATOM 1109 O O . GLU A 1 140 ? -5.393 -1.150 0.111 1.00 98.25 140 GLU A O 1
ATOM 1114 N N . VAL A 1 141 ? -7.612 -0.881 -0.209 1.00 98.50 141 VAL A N 1
ATOM 1115 C CA . VAL A 1 141 ? -8.009 -0.839 1.192 1.00 98.50 141 VAL A CA 1
ATOM 1116 C C . VAL A 1 141 ? -9.247 -1.701 1.381 1.00 98.50 141 VAL A C 1
ATOM 1118 O O . VAL A 1 141 ? -10.082 -1.810 0.484 1.00 98.50 141 VAL A O 1
ATOM 1121 N N . GLU A 1 142 ? -9.372 -2.304 2.552 1.00 98.44 142 GLU A N 1
ATOM 1122 C CA . GLU A 1 142 ? -10.655 -2.795 3.044 1.00 98.44 142 GLU A CA 1
ATOM 1123 C C . GLU A 1 142 ? -11.254 -1.712 3.942 1.00 98.44 142 GLU A C 1
ATOM 1125 O O . GLU A 1 142 ? -10.549 -1.126 4.765 1.00 98.44 142 GLU A O 1
ATOM 1130 N N . VAL A 1 143 ? -12.537 -1.414 3.760 1.00 98.25 143 VAL A N 1
ATOM 1131 C CA . VAL A 1 143 ? -13.225 -0.357 4.502 1.00 98.25 143 VAL A CA 1
ATOM 1132 C C . VAL A 1 143 ? -14.502 -0.885 5.123 1.00 98.25 143 VAL A C 1
ATOM 1134 O O . VAL A 1 143 ? -15.219 -1.678 4.513 1.00 98.25 143 VAL A O 1
ATOM 1137 N N . HIS A 1 144 ? -14.810 -0.390 6.312 1.00 97.94 144 HIS A N 1
ATOM 1138 C CA . HIS A 1 144 ? -16.046 -0.697 7.011 1.00 97.94 144 HIS A CA 1
ATOM 1139 C C . HIS A 1 144 ? -16.558 0.552 7.715 1.00 97.94 144 HIS A C 1
ATOM 1141 O O . HIS A 1 144 ? -15.796 1.227 8.402 1.00 97.94 144 HIS A O 1
ATOM 1147 N N . ASN A 1 145 ? -17.841 0.859 7.520 1.00 96.25 145 ASN A N 1
ATOM 1148 C CA . ASN A 1 145 ? -18.573 1.915 8.221 1.00 96.25 145 ASN A CA 1
ATOM 1149 C C . ASN A 1 145 ? -17.884 3.305 8.282 1.00 96.25 145 ASN A C 1
ATOM 1151 O O . ASN A 1 145 ? -18.102 4.085 9.202 1.00 96.25 145 ASN A O 1
ATOM 1155 N N . ILE A 1 146 ? -17.066 3.649 7.281 1.00 96.62 146 ILE A N 1
ATOM 1156 C CA . ILE A 1 146 ? -16.260 4.887 7.271 1.00 96.62 146 ILE A CA 1
ATOM 1157 C C . ILE A 1 146 ? -17.068 6.171 7.021 1.00 96.62 146 ILE A C 1
ATOM 1159 O O . ILE A 1 146 ? -16.496 7.250 7.019 1.00 96.62 146 ILE A O 1
ATOM 1163 N N . GLU A 1 147 ? -18.368 6.047 6.741 1.00 95.25 147 GLU A N 1
ATOM 1164 C CA . GLU A 1 147 ? -19.298 7.171 6.543 1.00 95.25 147 GLU A CA 1
ATOM 1165 C C . GLU A 1 147 ? -20.233 7.379 7.742 1.00 95.25 147 GLU A C 1
ATOM 1167 O O . GLU A 1 147 ? -20.954 8.368 7.783 1.00 95.25 147 GLU A O 1
ATOM 1172 N N . ASN A 1 148 ? -20.284 6.443 8.698 1.00 93.81 148 ASN A N 1
ATOM 1173 C CA . ASN A 1 148 ? -21.207 6.503 9.837 1.00 93.81 148 ASN A CA 1
ATOM 1174 C C . ASN A 1 148 ? -20.536 5.988 11.121 1.00 93.81 148 ASN A C 1
ATOM 1176 O O . ASN A 1 148 ? -21.098 5.169 11.852 1.00 93.81 148 ASN A O 1
ATOM 1180 N N . CYS A 1 149 ? -19.325 6.468 11.405 1.00 96.12 149 CYS A N 1
ATOM 1181 C CA . CYS A 1 149 ? -18.582 6.119 12.614 1.00 96.12 149 CYS A CA 1
ATOM 1182 C C . CYS A 1 149 ? -18.263 7.342 13.476 1.00 96.12 149 CYS A C 1
ATOM 1184 O O . CYS A 1 149 ? -17.915 8.402 12.960 1.00 96.12 149 CYS A O 1
ATOM 1186 N N . ARG A 1 150 ? -18.307 7.163 14.799 1.00 95.19 150 ARG A N 1
ATOM 1187 C CA . ARG A 1 150 ? -17.792 8.126 15.782 1.00 95.19 150 ARG A CA 1
ATOM 1188 C C . ARG A 1 150 ? -16.281 7.975 15.942 1.00 95.19 150 ARG A C 1
ATOM 1190 O O . ARG A 1 150 ? -15.579 8.977 16.040 1.00 95.19 150 ARG A O 1
ATOM 1197 N N . VAL A 1 151 ? -15.793 6.733 15.957 1.00 97.44 151 VAL A N 1
ATOM 1198 C CA . VAL A 1 151 ? -14.363 6.418 16.078 1.00 97.44 151 VAL A CA 1
ATOM 1199 C C . VAL A 1 151 ? -13.905 5.643 14.848 1.00 97.44 151 VAL A C 1
ATOM 1201 O O . VAL A 1 151 ? -14.545 4.679 14.435 1.00 97.44 151 VAL A O 1
ATOM 1204 N N . GLY A 1 152 ? -12.807 6.088 14.251 1.00 98.12 152 GLY A N 1
ATOM 1205 C CA . GLY A 1 152 ? -12.154 5.441 13.125 1.00 98.12 152 GLY A CA 1
ATOM 1206 C C . GLY A 1 152 ? -10.944 4.619 13.559 1.00 98.12 152 GLY A C 1
ATOM 1207 O O . GLY A 1 152 ? -10.310 4.923 14.565 1.00 98.12 152 GLY A O 1
ATOM 1208 N N . ILE A 1 153 ? -10.576 3.606 12.780 1.00 98.75 153 ILE A N 1
ATOM 1209 C CA . ILE A 1 153 ? -9.333 2.847 12.959 1.00 98.75 153 ILE A CA 1
ATOM 1210 C C . ILE A 1 153 ? -8.595 2.768 11.620 1.00 98.75 153 ILE A C 1
ATOM 1212 O O . ILE A 1 153 ? -9.193 2.423 10.602 1.00 98.75 153 ILE A O 1
ATOM 1216 N N . VAL A 1 154 ? -7.291 3.051 11.603 1.00 98.75 154 VAL A N 1
ATOM 1217 C CA . VAL A 1 154 ? -6.435 2.807 10.430 1.00 98.75 154 VAL A CA 1
ATOM 1218 C C . VAL A 1 154 ? -5.358 1.797 10.792 1.00 98.75 154 VAL A C 1
ATOM 1220 O O . VAL A 1 154 ? -4.499 2.080 11.622 1.00 98.75 154 VAL A O 1
ATOM 1223 N N . ALA A 1 155 ? -5.387 0.622 10.164 1.00 98.31 155 ALA A N 1
ATOM 1224 C CA . ALA A 1 155 ? -4.496 -0.489 10.506 1.00 98.31 155 A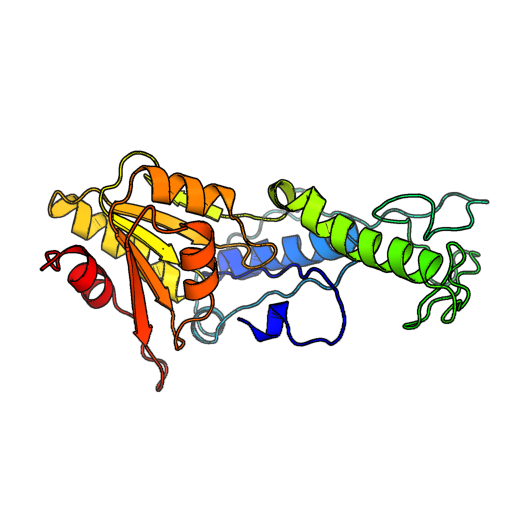LA A CA 1
ATOM 1225 C C . ALA A 1 155 ? -3.976 -1.228 9.264 1.00 98.31 155 ALA A C 1
ATOM 1227 O O . ALA A 1 155 ? -4.526 -1.111 8.171 1.00 98.31 155 ALA A O 1
ATOM 1228 N N . TYR A 1 156 ? -2.914 -2.016 9.425 1.00 98.25 156 TYR A N 1
ATOM 1229 C CA . TYR A 1 156 ? -2.337 -2.865 8.375 1.00 98.25 156 TYR A CA 1
ATOM 1230 C C . TYR A 1 156 ? -1.617 -4.075 8.982 1.00 98.25 156 TYR A C 1
ATOM 1232 O O . TYR A 1 156 ? -1.468 -4.158 10.205 1.00 98.25 156 TYR A O 1
ATOM 1240 N N . GLY A 1 157 ? -1.179 -5.010 8.132 1.00 96.62 157 GLY A N 1
ATOM 1241 C CA . GLY A 1 157 ? -0.440 -6.207 8.551 1.00 96.62 157 GLY A CA 1
ATOM 1242 C C . GLY A 1 157 ? -1.200 -7.051 9.579 1.00 96.62 157 GLY A C 1
ATOM 1243 O O . GLY A 1 157 ? -2.420 -6.921 9.723 1.00 96.62 157 GLY A O 1
ATOM 1244 N N . CYS A 1 158 ? -0.493 -7.883 10.343 1.00 95.06 158 CYS A N 1
ATOM 1245 C CA . CYS A 1 158 ? -1.091 -8.703 11.406 1.00 95.06 158 CYS A CA 1
ATOM 1246 C C . CYS A 1 158 ? -1.911 -7.904 12.432 1.00 95.06 158 CYS A C 1
ATOM 1248 O O . CYS A 1 158 ? -2.929 -8.399 12.913 1.00 95.06 158 CYS A O 1
ATOM 1250 N N . THR A 1 159 ? -1.518 -6.659 12.732 1.00 94.56 159 THR A N 1
ATOM 1251 C CA . THR A 1 159 ? -2.192 -5.811 13.731 1.00 94.56 159 THR A CA 1
ATOM 1252 C C . THR A 1 159 ? -3.636 -5.509 13.333 1.00 94.56 159 THR A C 1
ATOM 1254 O O . THR 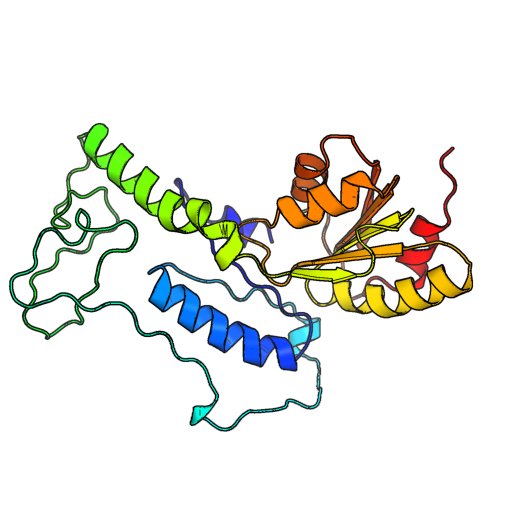A 1 159 ? -4.516 -5.421 14.185 1.00 94.56 159 THR A O 1
ATOM 1257 N N . SER A 1 160 ? -3.910 -5.423 12.029 1.00 97.00 160 SER A N 1
ATOM 1258 C CA . SER A 1 160 ? -5.262 -5.177 11.523 1.00 97.00 160 SER A CA 1
ATOM 1259 C C . SER A 1 160 ? -6.274 -6.277 11.841 1.00 97.00 160 SER A C 1
ATOM 1261 O O . SER A 1 160 ? -7.467 -6.026 11.747 1.00 97.00 160 SER A O 1
ATOM 1263 N N . ARG A 1 161 ? -5.838 -7.481 12.229 1.00 95.00 161 ARG A N 1
ATOM 1264 C CA . ARG A 1 161 ? -6.763 -8.580 12.538 1.00 95.00 161 ARG A CA 1
ATOM 1265 C C . ARG A 1 161 ? -7.545 -8.348 13.825 1.00 95.00 161 ARG A C 1
ATOM 1267 O O . ARG A 1 161 ? -8.718 -8.690 13.871 1.00 95.00 161 ARG A O 1
ATOM 1274 N N . ALA A 1 162 ? -6.922 -7.729 14.829 1.00 95.75 162 ALA A N 1
ATOM 1275 C CA . ALA A 1 162 ? -7.597 -7.386 16.081 1.00 95.75 162 ALA A CA 1
ATOM 1276 C C . ALA A 1 162 ? -8.755 -6.399 15.854 1.00 95.75 162 ALA A C 1
ATOM 1278 O O . ALA A 1 162 ? -9.681 -6.340 16.652 1.00 95.75 162 ALA A O 1
ATOM 1279 N N . VAL A 1 163 ? -8.729 -5.643 14.749 1.00 96.75 163 VAL A N 1
ATOM 1280 C CA . VAL A 1 163 ? -9.765 -4.656 14.419 1.00 96.75 163 VAL A CA 1
ATOM 1281 C C . VAL A 1 163 ? -11.128 -5.309 14.189 1.00 96.75 163 VAL A C 1
ATOM 1283 O O . VAL A 1 163 ? -12.134 -4.684 14.508 1.00 96.75 163 VAL A O 1
ATOM 1286 N N . TYR A 1 164 ? -11.182 -6.544 13.679 1.00 96.31 164 TYR A N 1
ATOM 1287 C CA . TYR A 1 164 ? -12.456 -7.232 13.449 1.00 96.31 164 TYR A CA 1
ATOM 1288 C C . TYR A 1 164 ? -13.212 -7.449 14.769 1.00 96.31 164 TYR A C 1
ATOM 1290 O O . TYR A 1 164 ? -14.353 -7.009 14.889 1.00 96.31 164 TYR A O 1
ATOM 1298 N N . ASP A 1 165 ? -12.537 -7.996 15.783 1.00 96.81 165 ASP A N 1
ATOM 1299 C CA . ASP A 1 165 ? -13.117 -8.217 17.115 1.00 96.81 165 ASP A CA 1
ATOM 1300 C C . ASP A 1 165 ? -13.460 -6.883 17.807 1.00 96.81 165 ASP A C 1
ATOM 1302 O O . ASP A 1 165 ? -14.524 -6.729 18.403 1.00 96.81 165 ASP A O 1
ATOM 1306 N N . VAL A 1 166 ? -12.595 -5.869 17.662 1.00 96.88 166 VAL A N 1
ATOM 1307 C CA . VAL A 1 166 ? -12.825 -4.523 18.218 1.00 96.88 166 VAL A CA 1
ATOM 1308 C C . VAL A 1 166 ? -14.115 -3.898 17.697 1.00 96.88 166 VAL A C 1
ATOM 1310 O O . VAL A 1 166 ? -14.830 -3.257 18.467 1.00 96.88 166 VAL A O 1
ATOM 1313 N N . VAL A 1 167 ? -14.403 -4.043 16.401 1.00 95.44 167 VAL A N 1
ATOM 1314 C CA . VAL A 1 167 ? -15.631 -3.506 15.799 1.00 95.44 167 VAL A CA 1
ATOM 1315 C C . VAL A 1 167 ? -16.848 -4.207 16.387 1.00 95.44 167 VAL A C 1
ATOM 1317 O O . VAL A 1 167 ? -17.747 -3.521 16.869 1.00 95.44 167 VAL A O 1
ATOM 1320 N N . GLU A 1 168 ? -16.849 -5.543 16.424 1.00 95.25 168 GLU A N 1
ATOM 1321 C CA . GLU A 1 168 ? -17.957 -6.321 16.994 1.00 95.25 168 GLU A CA 1
ATOM 1322 C C . GLU A 1 168 ? -18.227 -5.933 18.459 1.00 95.25 168 GLU A C 1
ATOM 1324 O O . GLU A 1 168 ? -19.370 -5.686 18.857 1.00 95.25 168 GLU A O 1
ATOM 1329 N N . GLU A 1 169 ? -17.172 -5.807 19.268 1.00 96.25 169 GLU A N 1
ATOM 1330 C CA . GLU A 1 169 ? -17.291 -5.434 20.679 1.00 96.25 169 GLU A CA 1
ATOM 1331 C C . GLU A 1 169 ? -17.724 -3.978 20.895 1.00 96.25 169 GLU A C 1
ATOM 1333 O O . GLU A 1 169 ? -18.496 -3.687 21.817 1.00 96.25 169 GLU A O 1
ATOM 1338 N N . ALA A 1 170 ? -17.233 -3.045 20.078 1.00 94.75 170 ALA A N 1
ATOM 1339 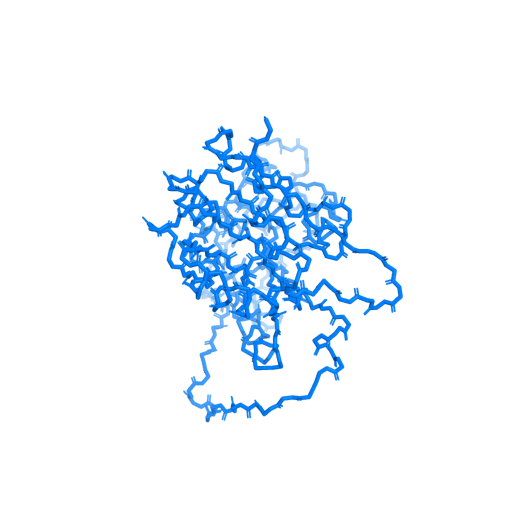C CA . ALA A 1 170 ? -17.607 -1.638 20.175 1.00 94.75 170 ALA A CA 1
ATOM 1340 C C . ALA A 1 170 ? -19.066 -1.410 19.753 1.00 94.75 170 ALA A C 1
ATOM 1342 O O . ALA A 1 170 ? -19.794 -0.676 20.432 1.00 94.75 170 ALA A O 1
ATOM 1343 N N . GLU A 1 171 ? -19.524 -2.094 18.702 1.00 91.50 171 GLU A N 1
ATOM 1344 C CA . GLU A 1 171 ? -20.920 -2.063 18.260 1.00 91.50 171 GLU A CA 1
ATOM 1345 C C . GLU A 1 171 ? -21.861 -2.639 19.323 1.00 91.50 171 GLU A C 1
ATOM 1347 O O . GLU A 1 171 ? -22.897 -2.036 19.617 1.00 91.50 171 GLU A O 1
ATOM 1352 N N . ALA A 1 172 ? -21.474 -3.736 19.986 1.00 94.69 172 ALA A N 1
ATOM 1353 C CA . ALA A 1 172 ? -22.226 -4.292 21.114 1.00 94.69 172 ALA A CA 1
ATOM 1354 C C . ALA A 1 172 ? -22.360 -3.305 22.293 1.00 94.69 172 ALA A C 1
ATOM 1356 O O . ALA A 1 172 ? -23.321 -3.376 23.063 1.00 94.69 172 ALA A O 1
ATOM 1357 N N . LYS A 1 173 ? -21.423 -2.356 22.420 1.00 94.00 173 LYS A N 1
ATOM 1358 C CA . LYS A 1 173 ? -21.443 -1.259 23.404 1.00 94.00 173 LYS A CA 1
ATOM 1359 C C . LYS A 1 173 ? -22.106 0.021 22.877 1.00 94.00 173 LYS A C 1
ATOM 1361 O O . LYS A 1 173 ? -22.134 1.024 23.588 1.00 94.00 173 LYS A O 1
ATOM 1366 N N . GLY A 1 174 ? -22.653 0.003 21.661 1.00 94.31 174 GLY A N 1
ATOM 1367 C CA . GLY A 1 174 ? -23.339 1.142 21.047 1.00 94.31 174 GLY A CA 1
ATOM 1368 C C . GLY A 1 174 ? -22.407 2.252 20.552 1.00 94.31 174 GLY A C 1
ATOM 1369 O O . GLY A 1 174 ? -22.866 3.376 20.343 1.00 94.31 174 GLY A O 1
ATOM 1370 N N . VAL A 1 175 ? -21.113 1.967 20.372 1.00 94.50 175 VAL A N 1
ATOM 1371 C CA . VAL A 1 175 ? -20.151 2.914 19.800 1.00 94.50 175 VAL A CA 1
ATOM 1372 C C . VAL A 1 175 ? -19.984 2.597 18.313 1.00 94.50 175 VAL A C 1
ATOM 1374 O O . VAL A 1 175 ? -19.450 1.542 17.982 1.00 94.50 175 VAL A O 1
ATOM 1377 N N . PRO A 1 176 ? -20.414 3.482 17.395 1.00 95.31 176 PRO A N 1
ATOM 1378 C CA . PRO A 1 176 ? -20.260 3.231 15.970 1.00 95.31 176 PRO A CA 1
ATOM 1379 C C . PRO A 1 176 ? -18.788 3.391 15.577 1.00 95.31 176 PRO A C 1
ATOM 1381 O O . PRO A 1 176 ? -18.234 4.494 15.647 1.00 95.31 176 PRO A O 1
ATOM 1384 N N . VAL A 1 177 ? -18.160 2.292 15.164 1.00 97.31 177 VAL A N 1
ATOM 1385 C CA . VAL A 1 177 ? -16.752 2.243 14.753 1.00 97.31 177 VAL A CA 1
ATOM 1386 C C . VAL A 1 177 ? -16.661 2.002 13.253 1.00 97.31 177 VAL A C 1
ATOM 1388 O O . VAL A 1 177 ? -17.452 1.256 12.681 1.00 97.31 177 VAL A O 1
ATOM 1391 N N . GLY A 1 178 ? -15.704 2.661 12.610 1.00 97.94 178 GLY A N 1
ATOM 1392 C CA . GLY A 1 178 ? -15.347 2.435 11.217 1.00 97.94 178 GLY A CA 1
ATOM 1393 C C . GLY A 1 178 ? -13.859 2.147 11.103 1.00 97.94 178 GLY A C 1
ATOM 1394 O O . GLY A 1 178 ? -13.074 2.552 11.960 1.00 97.94 178 GLY A O 1
ATOM 1395 N N . TYR A 1 179 ? -13.440 1.457 10.050 1.00 98.56 179 TYR A N 1
ATOM 1396 C CA . TYR A 1 179 ? -12.019 1.242 9.807 1.00 98.56 179 TYR A CA 1
ATOM 1397 C C . TYR A 1 179 ? -11.635 1.329 8.338 1.00 98.56 179 TYR A C 1
ATOM 1399 O O . TYR A 1 179 ? -12.423 1.047 7.435 1.00 98.56 179 TYR A O 1
ATOM 1407 N N . VAL A 1 180 ? -10.372 1.688 8.130 1.00 98.75 180 VAL A N 1
ATOM 1408 C CA . VAL A 1 180 ? -9.648 1.577 6.869 1.00 98.75 180 VAL A CA 1
ATOM 1409 C C . VAL A 1 180 ? -8.459 0.658 7.117 1.00 98.75 180 VAL A C 1
ATOM 1411 O O . VAL A 1 180 ? -7.487 1.028 7.780 1.00 98.75 180 VAL A O 1
ATOM 1414 N N . ARG A 1 181 ? -8.517 -0.555 6.575 1.00 98.62 181 ARG A N 1
ATOM 1415 C CA . ARG A 1 181 ? -7.392 -1.484 6.595 1.00 98.62 181 ARG A CA 1
ATOM 1416 C C . ARG A 1 181 ? -6.596 -1.357 5.307 1.00 98.62 181 ARG A C 1
ATOM 1418 O O . ARG A 1 181 ? -7.109 -1.580 4.211 1.00 98.62 181 ARG A O 1
ATOM 1425 N N . LEU A 1 182 ? -5.319 -1.031 5.443 1.00 98.62 182 LEU A N 1
ATOM 1426 C CA . LEU A 1 182 ? -4.417 -0.830 4.319 1.00 98.62 182 LEU A CA 1
ATOM 1427 C C . LEU A 1 182 ? -3.901 -2.183 3.816 1.00 98.62 182 LEU A C 1
ATOM 1429 O O . LEU A 1 182 ? -3.096 -2.824 4.492 1.00 98.62 182 LEU A O 1
ATOM 1433 N N . LYS A 1 183 ? -4.315 -2.589 2.609 1.00 98.62 183 LYS A N 1
ATOM 1434 C CA . LYS A 1 183 ? -3.637 -3.665 1.861 1.00 98.62 183 LYS A CA 1
ATOM 1435 C C . LYS A 1 183 ? -2.466 -3.124 1.045 1.00 98.62 183 LYS A C 1
ATOM 1437 O O . LYS A 1 183 ? -1.496 -3.836 0.798 1.00 98.62 183 LYS A O 1
ATOM 1442 N N . THR A 1 184 ? -2.541 -1.858 0.638 1.00 98.62 184 THR A N 1
ATOM 1443 C CA . THR A 1 184 ? -1.433 -1.093 0.060 1.00 98.62 184 THR A CA 1
ATOM 1444 C C . THR A 1 184 ? -1.008 -0.004 1.046 1.00 98.62 184 THR A C 1
ATOM 1446 O O . THR A 1 184 ? -1.820 0.832 1.430 1.00 98.62 184 THR A O 1
ATOM 1449 N N . LEU A 1 185 ? 0.270 0.010 1.433 1.00 98.38 185 LEU A N 1
ATOM 1450 C CA . LEU A 1 185 ? 0.854 1.072 2.262 1.00 98.38 185 LEU A CA 1
ATOM 1451 C C . LEU A 1 185 ? 1.334 2.245 1.412 1.00 98.38 185 LEU A C 1
ATOM 1453 O O . LEU A 1 185 ? 1.147 3.399 1.787 1.00 98.38 185 LEU A O 1
ATOM 1457 N N . TRP A 1 186 ? 1.958 1.939 0.271 1.00 98.25 186 TRP A N 1
ATOM 1458 C CA . TRP A 1 186 ? 2.501 2.925 -0.660 1.00 98.25 186 TRP A CA 1
ATOM 1459 C C . TRP A 1 186 ? 2.096 2.568 -2.096 1.00 98.25 186 TRP A C 1
ATOM 1461 O O . TRP A 1 186 ? 2.212 1.396 -2.460 1.00 98.25 186 TRP A O 1
ATOM 1471 N N . PRO A 1 187 ? 1.651 3.528 -2.922 1.00 98.00 187 PRO A N 1
ATOM 1472 C CA . PRO A 1 187 ? 1.290 4.896 -2.545 1.00 98.00 187 PRO A CA 1
ATOM 1473 C C . PRO A 1 187 ? 0.165 4.921 -1.497 1.00 98.00 187 PRO A C 1
ATOM 1475 O O . PRO A 1 187 ? -0.665 4.016 -1.449 1.00 98.00 187 PRO A O 1
ATOM 1478 N N . PHE A 1 188 ? 0.190 5.924 -0.617 1.00 98.00 188 PHE A N 1
ATOM 1479 C CA . PHE A 1 188 ? -0.718 5.981 0.529 1.00 98.00 188 PHE A CA 1
ATOM 1480 C C . PHE A 1 188 ? -2.155 6.304 0.073 1.00 98.00 188 PHE A C 1
ATOM 1482 O O . PHE A 1 188 ? -2.332 7.266 -0.679 1.00 98.00 188 PHE A O 1
ATOM 1489 N N . PRO A 1 189 ? -3.182 5.542 0.502 1.00 97.25 189 PRO A N 1
ATOM 1490 C CA . PRO A 1 189 ? -4.578 5.749 0.106 1.00 97.25 189 PRO A CA 1
ATOM 1491 C C . PRO A 1 189 ? -5.211 6.931 0.855 1.00 97.25 189 PRO A C 1
ATOM 1493 O O . PRO A 1 189 ? -6.062 6.753 1.729 1.00 97.25 189 PRO A O 1
ATOM 1496 N N . GLU A 1 190 ? -4.802 8.154 0.512 1.00 97.75 190 GLU A N 1
ATOM 1497 C CA . GLU A 1 190 ? -5.264 9.362 1.204 1.00 97.75 190 GLU A CA 1
ATOM 1498 C C . GLU A 1 190 ? -6.791 9.508 1.202 1.00 97.75 190 GLU A C 1
ATOM 1500 O O . GLU A 1 190 ? -7.367 9.887 2.216 1.00 97.75 190 GLU A O 1
ATOM 1505 N N . GLU A 1 191 ? -7.453 9.187 0.089 1.00 96.94 191 GLU A N 1
ATOM 1506 C CA . GLU A 1 191 ? -8.898 9.390 -0.071 1.00 96.94 191 GLU A CA 1
ATOM 1507 C C . GLU A 1 191 ? -9.730 8.579 0.932 1.00 96.94 191 GLU A C 1
ATOM 1509 O O . GLU A 1 191 ? -10.687 9.098 1.503 1.00 96.94 191 GLU A O 1
ATOM 1514 N N . ALA A 1 192 ? -9.333 7.336 1.225 1.00 97.81 192 ALA A N 1
ATOM 1515 C CA . ALA A 1 192 ? -10.029 6.506 2.209 1.00 97.81 192 ALA A CA 1
ATOM 1516 C C . ALA A 1 192 ? -9.888 7.068 3.633 1.00 97.81 192 ALA A C 1
ATOM 1518 O O . ALA A 1 192 ? -10.851 7.081 4.399 1.00 97.81 192 ALA A O 1
ATOM 1519 N N . VAL A 1 193 ? -8.698 7.570 3.977 1.00 98.31 193 VAL A N 1
ATOM 1520 C CA . VAL A 1 193 ? -8.417 8.152 5.298 1.00 98.31 193 VAL A CA 1
ATOM 1521 C C . VAL A 1 193 ? -9.079 9.523 5.455 1.00 98.31 193 VAL A C 1
ATOM 1523 O O . VAL A 1 193 ? -9.627 9.806 6.518 1.00 98.31 193 VAL A O 1
ATOM 1526 N N . LYS A 1 194 ? -9.093 10.356 4.403 1.00 98.06 194 LYS A N 1
ATOM 1527 C CA . LYS A 1 194 ? -9.829 11.633 4.390 1.00 98.06 194 LYS A CA 1
ATOM 1528 C C . LYS A 1 194 ? -11.308 11.401 4.649 1.00 98.06 194 LYS A C 1
ATOM 1530 O O . LYS A 1 194 ? -11.861 12.051 5.525 1.00 98.06 194 LYS A O 1
ATOM 1535 N N . LYS A 1 195 ? -11.906 10.440 3.943 1.00 97.88 195 LYS A N 1
ATOM 1536 C CA . LYS A 1 195 ? -13.319 10.090 4.089 1.00 97.88 195 LYS A CA 1
ATOM 1537 C C . LYS A 1 195 ? -13.658 9.609 5.501 1.00 97.88 195 LYS A C 1
ATOM 1539 O O . LYS A 1 195 ? -14.618 10.088 6.084 1.00 97.88 195 LYS A O 1
ATOM 1544 N N . LEU A 1 196 ? -12.823 8.749 6.089 1.00 98.19 196 LEU A N 1
ATOM 1545 C CA . LEU A 1 196 ? -12.972 8.342 7.491 1.00 98.19 196 LEU A CA 1
ATOM 1546 C C . LEU A 1 196 ? -12.953 9.550 8.450 1.00 98.19 196 LEU A C 1
ATOM 1548 O O . LEU A 1 196 ? -13.729 9.612 9.402 1.00 98.19 196 LEU A O 1
ATOM 1552 N N . ALA A 1 197 ? -12.075 10.520 8.187 1.00 97.81 197 ALA A N 1
ATOM 1553 C CA . ALA A 1 197 ? -11.928 11.731 8.990 1.00 97.81 197 ALA A CA 1
ATOM 1554 C C . ALA A 1 197 ? -13.045 12.768 8.791 1.00 97.81 197 ALA A C 1
ATOM 1556 O O . ALA A 1 197 ? -13.084 13.751 9.527 1.00 97.81 197 ALA A O 1
ATOM 1557 N N . GLU A 1 198 ? -13.935 12.595 7.809 1.00 97.31 198 GLU A N 1
ATOM 1558 C CA . GLU A 1 198 ? -15.117 13.454 7.655 1.00 97.31 198 GLU A CA 1
ATOM 1559 C C . GLU A 1 198 ? -16.173 13.158 8.725 1.00 97.31 198 GLU A C 1
ATOM 1561 O O . GLU A 1 198 ? -16.953 14.048 9.066 1.00 97.31 198 GLU A O 1
ATOM 1566 N N . THR A 1 199 ? -16.195 11.934 9.267 1.00 95.62 199 THR A N 1
ATOM 1567 C CA . THR A 1 199 ? -17.213 11.501 10.237 1.00 95.62 199 THR A CA 1
ATOM 1568 C C . THR A 1 199 ? -16.651 11.154 11.608 1.00 95.62 199 THR A C 1
ATOM 1570 O O . THR A 1 199 ? -17.300 11.433 12.615 1.00 95.62 199 THR A O 1
ATOM 1573 N N . ALA A 1 200 ? -15.459 10.555 11.669 1.00 97.25 200 ALA A N 1
ATOM 1574 C CA . ALA A 1 200 ? -14.845 10.184 12.936 1.00 97.25 200 ALA A CA 1
ATOM 1575 C C . ALA A 1 200 ? -14.334 11.422 13.689 1.00 97.25 200 ALA A C 1
ATOM 1577 O O . ALA A 1 200 ? -13.627 12.246 13.117 1.00 97.25 200 ALA A O 1
ATOM 1578 N N . SER A 1 201 ? -14.617 11.519 14.990 1.00 95.75 201 SER A N 1
ATOM 1579 C CA . SER A 1 201 ? -14.003 12.537 15.858 1.00 95.75 201 SER A CA 1
ATOM 1580 C C . SER A 1 201 ? -12.599 12.131 16.317 1.00 95.75 201 SER A C 1
ATOM 1582 O O . SER A 1 201 ? -11.755 12.985 16.581 1.00 95.75 201 SER A O 1
ATOM 1584 N N . LYS A 1 202 ? -12.349 10.818 16.378 1.00 97.12 202 LYS A N 1
ATOM 1585 C CA . LYS A 1 202 ? -11.107 10.187 16.834 1.00 97.12 202 LYS A CA 1
ATOM 1586 C C . LYS A 1 202 ? -10.730 9.056 15.881 1.00 97.12 202 LYS A C 1
ATOM 1588 O O . LYS A 1 202 ? -11.592 8.265 15.508 1.00 97.12 202 LYS A O 1
ATOM 1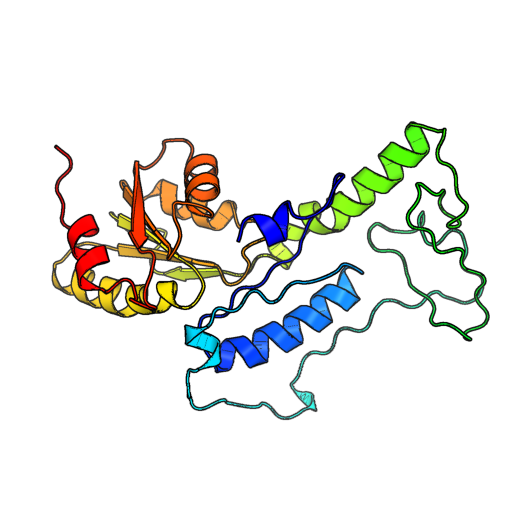593 N N . ILE A 1 203 ? -9.464 8.961 15.487 1.00 98.56 203 ILE A N 1
ATOM 1594 C CA . ILE A 1 203 ? -8.918 7.909 14.626 1.00 98.56 203 ILE A CA 1
ATOM 1595 C C . ILE A 1 203 ? -7.768 7.219 15.349 1.00 98.56 203 ILE A C 1
ATOM 1597 O O . ILE A 1 203 ? -6.738 7.826 15.627 1.00 98.56 203 ILE A O 1
ATOM 1601 N N . ILE A 1 204 ? -7.924 5.928 15.616 1.00 98.50 204 ILE A N 1
ATOM 1602 C CA . ILE A 1 204 ? -6.921 5.112 16.290 1.00 98.50 204 ILE A CA 1
ATOM 1603 C C . ILE A 1 204 ? -6.018 4.452 15.250 1.00 98.50 204 ILE A C 1
ATOM 1605 O O . ILE A 1 204 ? -6.490 3.874 14.270 1.00 98.50 204 ILE A O 1
ATOM 1609 N N . VAL A 1 205 ? -4.709 4.504 15.472 1.00 98.62 205 VAL A N 1
ATOM 1610 C CA . VAL A 1 205 ? -3.716 3.868 14.602 1.00 98.62 205 VAL A CA 1
ATOM 1611 C C . VAL A 1 205 ? -2.921 2.846 15.415 1.00 98.62 205 VAL A C 1
ATOM 1613 O O . VAL A 1 205 ? -1.932 3.211 16.066 1.00 98.62 205 VAL A O 1
ATOM 1616 N N . PRO A 1 206 ? -3.356 1.572 15.435 1.00 97.94 206 PRO A N 1
ATOM 1617 C CA . PRO A 1 206 ? -2.610 0.512 16.084 1.00 97.94 206 PRO A CA 1
ATOM 1618 C C . PRO A 1 206 ? -1.438 0.064 15.202 1.00 97.94 206 PRO A C 1
ATOM 1620 O O . PRO A 1 206 ? -1.621 -0.336 14.051 1.00 97.94 206 PRO A O 1
ATOM 1623 N N . GLU A 1 207 ? -0.219 0.111 15.741 1.00 96.00 207 GLU A N 1
ATOM 1624 C CA . GLU A 1 207 ? 0.990 -0.330 15.040 1.00 96.00 207 GLU A CA 1
ATOM 1625 C C . GLU A 1 207 ? 1.985 -1.016 15.983 1.00 96.00 207 GLU A C 1
ATOM 1627 O O . GLU A 1 207 ? 2.327 -0.485 17.041 1.00 96.00 207 GLU A O 1
ATOM 1632 N N . MET A 1 208 ? 2.568 -2.136 15.545 1.00 95.12 208 MET A N 1
ATOM 1633 C CA . MET A 1 208 ? 3.697 -2.783 16.232 1.00 95.12 208 MET A CA 1
ATOM 1634 C C . MET A 1 208 ? 5.045 -2.093 15.941 1.00 95.12 208 MET A C 1
ATOM 1636 O O . MET A 1 208 ? 6.023 -2.704 15.507 1.00 95.12 208 MET A O 1
ATOM 1640 N N . ASN A 1 209 ? 5.073 -0.770 16.090 1.00 94.88 209 ASN A N 1
ATOM 1641 C CA . ASN A 1 209 ? 6.242 0.095 15.980 1.00 94.88 209 ASN A CA 1
ATOM 1642 C C . ASN A 1 209 ? 5.958 1.434 16.689 1.00 94.88 209 ASN A C 1
ATOM 1644 O O . ASN A 1 209 ? 4.837 1.698 17.110 1.00 94.88 209 ASN A O 1
ATOM 1648 N N . LEU A 1 210 ? 6.967 2.297 16.817 1.00 95.44 210 LEU A N 1
ATOM 1649 C CA . LEU A 1 210 ? 6.828 3.608 17.460 1.00 95.44 210 LEU A CA 1
ATOM 1650 C C . LEU A 1 210 ? 6.368 4.693 16.470 1.00 95.44 210 LEU A C 1
ATOM 1652 O O . LEU A 1 210 ? 7.086 5.670 16.273 1.00 95.44 210 LEU A O 1
ATOM 1656 N N . ARG A 1 211 ? 5.175 4.518 15.881 1.00 96.06 211 ARG A N 1
ATOM 1657 C CA . ARG A 1 211 ? 4.502 5.454 14.953 1.00 96.06 211 ARG A CA 1
ATOM 1658 C C . ARG A 1 211 ? 5.210 5.581 13.604 1.00 96.06 211 ARG A C 1
ATOM 1660 O O . ARG A 1 211 ? 6.163 6.338 13.442 1.00 96.06 211 ARG A O 1
ATOM 1667 N N . GLN A 1 212 ? 4.726 4.861 12.599 1.00 96.81 212 GLN A N 1
ATOM 1668 C CA . GLN A 1 212 ? 5.202 5.002 11.224 1.00 96.81 212 GLN A CA 1
ATOM 1669 C C . GLN A 1 212 ? 4.052 5.444 10.330 1.00 96.81 212 GLN A C 1
ATOM 1671 O O . GLN A 1 212 ? 4.028 6.604 9.921 1.00 96.81 212 GLN A O 1
ATOM 1676 N N . ILE A 1 213 ? 3.077 4.572 10.064 1.00 98.06 213 ILE A N 1
ATOM 1677 C CA . ILE A 1 213 ? 1.896 4.958 9.278 1.00 98.06 213 ILE A CA 1
ATOM 1678 C C . ILE A 1 213 ? 1.091 6.048 9.986 1.00 98.06 213 ILE A C 1
ATOM 1680 O O . ILE A 1 213 ? 0.521 6.898 9.304 1.00 98.06 213 ILE A O 1
ATOM 1684 N N . PHE A 1 214 ? 1.126 6.090 11.321 1.00 98.44 214 PHE A N 1
ATOM 1685 C CA . PHE A 1 214 ? 0.546 7.160 12.130 1.00 98.44 214 PHE A CA 1
ATOM 1686 C C . PHE A 1 214 ? 0.793 8.561 11.554 1.00 98.44 214 PHE A C 1
ATOM 1688 O O . PHE A 1 214 ? -0.156 9.320 11.394 1.00 98.44 214 PHE A O 1
ATOM 1695 N N . TYR A 1 215 ? 2.031 8.893 11.173 1.00 98.06 215 TYR A N 1
ATOM 1696 C CA . TYR A 1 215 ? 2.353 10.237 10.681 1.00 98.06 215 TYR A CA 1
ATOM 1697 C C . TYR A 1 215 ? 1.711 10.555 9.325 1.00 98.06 215 TYR A C 1
ATOM 1699 O O . TYR A 1 215 ? 1.378 11.705 9.049 1.00 98.06 215 TYR A O 1
ATOM 1707 N N . GLU A 1 216 ? 1.498 9.551 8.472 1.00 97.94 216 GLU A N 1
ATOM 1708 C CA . GLU A 1 216 ? 0.763 9.756 7.220 1.00 97.94 216 GLU A CA 1
ATOM 1709 C C . GLU A 1 216 ? -0.735 9.882 7.443 1.00 97.94 216 GLU A C 1
ATOM 1711 O O . GLU A 1 216 ? -1.382 10.682 6.765 1.00 97.94 216 GLU A O 1
ATOM 1716 N N . VAL A 1 217 ? -1.279 9.127 8.400 1.00 98.62 217 VAL A N 1
ATOM 1717 C CA . VAL A 1 217 ? -2.673 9.273 8.820 1.00 98.62 217 VAL A CA 1
ATOM 1718 C C . VAL A 1 217 ? -2.885 10.679 9.369 1.00 98.62 217 VAL A C 1
ATOM 1720 O O . VAL A 1 217 ? -3.725 11.399 8.847 1.00 98.62 217 VAL A O 1
ATOM 1723 N N . GLU A 1 218 ? -2.064 11.120 10.322 1.00 98.50 218 GLU A N 1
ATOM 1724 C CA . GLU A 1 218 ? -2.110 12.465 10.908 1.00 98.50 218 GLU A CA 1
ATOM 1725 C C . GLU A 1 218 ? -2.020 13.569 9.843 1.00 98.50 218 GLU A C 1
ATOM 1727 O O . GLU A 1 218 ? -2.885 14.450 9.786 1.00 98.50 218 GLU A O 1
ATOM 1732 N N . ARG A 1 219 ? -1.043 13.472 8.927 1.00 98.31 219 ARG A N 1
ATOM 1733 C CA . ARG A 1 219 ? -0.904 14.397 7.788 1.00 98.31 219 ARG A CA 1
ATOM 1734 C C . ARG A 1 219 ? -2.171 14.449 6.932 1.00 98.31 219 ARG A C 1
ATOM 1736 O O . ARG A 1 219 ? -2.572 15.526 6.498 1.00 98.31 219 ARG A O 1
ATOM 1743 N N . THR A 1 220 ? -2.773 13.295 6.659 1.00 98.25 220 THR A N 1
ATOM 1744 C CA . THR A 1 220 ? -3.935 13.167 5.767 1.00 98.25 220 THR A CA 1
ATOM 1745 C C . THR A 1 220 ? -5.224 13.657 6.423 1.00 98.25 220 THR A C 1
ATOM 1747 O O . THR A 1 220 ? -6.036 14.322 5.778 1.00 98.25 220 THR A O 1
ATOM 1750 N N . VAL A 1 221 ? -5.393 13.365 7.714 1.00 98.06 221 VAL A N 1
ATOM 1751 C CA . VAL A 1 221 ? -6.519 13.820 8.536 1.00 98.06 221 VAL A CA 1
ATOM 1752 C C . VAL A 1 221 ? -6.526 15.346 8.625 1.00 98.06 221 VAL A C 1
ATOM 1754 O O . VAL A 1 221 ? -7.584 15.967 8.496 1.00 98.06 221 VAL A O 1
ATOM 1757 N N . GLY A 1 222 ? -5.349 15.962 8.787 1.00 96.94 222 GLY A N 1
ATOM 1758 C CA . GLY A 1 222 ? -5.196 17.418 8.741 1.00 96.94 222 GLY A CA 1
ATOM 1759 C C . GLY A 1 222 ? -5.980 18.142 9.839 1.00 96.94 222 GLY A C 1
ATOM 1760 O O . GLY A 1 222 ? -6.529 19.211 9.591 1.00 96.94 222 GLY A O 1
ATOM 1761 N N . GLY A 1 223 ? -6.081 17.531 11.025 1.00 95.62 223 GLY A N 1
ATOM 1762 C CA . GLY A 1 223 ? -6.767 18.097 12.192 1.00 95.62 223 GLY A CA 1
ATOM 1763 C C . GLY A 1 223 ? -8.295 17.975 12.198 1.00 95.62 223 GLY A C 1
ATOM 1764 O O . GLY A 1 223 ? -8.923 18.521 13.097 1.00 95.62 223 GLY A O 1
ATOM 1765 N N . ARG A 1 224 ? -8.910 17.273 11.232 1.00 96.44 224 ARG A N 1
ATOM 1766 C CA . ARG A 1 224 ? -10.368 17.013 11.239 1.00 96.44 224 ARG A CA 1
ATOM 1767 C C . ARG A 1 224 ? -10.817 16.065 12.354 1.00 96.44 224 ARG A C 1
ATOM 1769 O O . ARG A 1 224 ? -11.944 16.172 12.816 1.00 96.44 224 ARG A O 1
ATOM 1776 N N . ALA A 1 225 ? -9.927 15.170 12.765 1.00 97.06 225 ALA A N 1
ATOM 1777 C CA . ALA A 1 225 ? -10.121 14.206 13.835 1.00 97.06 225 ALA A CA 1
ATOM 1778 C C . ALA A 1 225 ? -8.846 14.139 14.683 1.00 97.06 225 ALA A C 1
ATOM 1780 O O . ALA A 1 225 ? -7.745 14.378 14.173 1.00 97.06 225 ALA A O 1
ATOM 1781 N N . GLU A 1 226 ? -8.981 13.785 15.957 1.00 97.50 226 GLU A N 1
ATOM 1782 C CA . GLU A 1 226 ? -7.831 13.437 16.792 1.00 97.50 226 GLU A CA 1
ATOM 1783 C C . GLU A 1 226 ? -7.221 12.122 16.292 1.00 97.50 226 GLU A C 1
ATOM 1785 O O . GLU A 1 226 ? -7.945 11.151 16.085 1.00 97.50 226 GLU A O 1
ATOM 1790 N N . VAL A 1 227 ? -5.900 12.057 16.101 1.00 98.38 227 VAL A N 1
ATOM 1791 C CA . VAL A 1 227 ? -5.222 10.811 15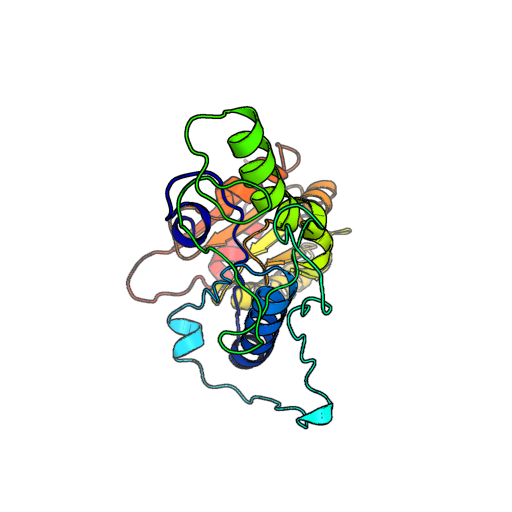.713 1.00 98.38 227 VAL A CA 1
ATOM 1792 C C . VAL A 1 227 ? -4.485 10.238 16.916 1.00 98.38 227 VAL A C 1
ATOM 1794 O O . VAL A 1 227 ? -3.519 10.821 17.406 1.00 98.38 227 VAL A O 1
ATOM 1797 N N . VAL A 1 228 ? -4.933 9.073 17.383 1.00 98.00 228 VAL A N 1
ATOM 1798 C CA . VAL A 1 228 ? -4.467 8.439 18.620 1.00 98.00 228 VAL A CA 1
ATOM 1799 C C . VAL A 1 228 ? -3.644 7.190 18.294 1.00 98.00 228 VAL A C 1
ATOM 1801 O O . VAL A 1 228 ? -4.135 6.269 17.639 1.00 98.00 228 VAL A O 1
ATOM 1804 N N . PRO A 1 229 ? -2.384 7.104 18.739 1.00 97.81 229 PRO A N 1
ATOM 1805 C CA . PRO A 1 229 ? -1.553 5.936 18.497 1.00 97.81 229 PRO A CA 1
ATOM 1806 C C . PRO A 1 229 ? -1.800 4.843 19.542 1.00 97.81 229 PRO A C 1
ATOM 1808 O O . PRO A 1 229 ? -1.829 5.115 20.743 1.00 97.81 229 PRO A O 1
ATOM 1811 N N . VAL A 1 230 ? -1.857 3.588 19.094 1.00 97.38 230 VAL A N 1
ATOM 1812 C CA . VAL A 1 230 ? -1.743 2.402 19.959 1.00 97.38 230 VAL A CA 1
ATOM 1813 C C . VAL A 1 230 ? -0.497 1.650 19.522 1.00 97.38 230 VAL A C 1
ATOM 1815 O O . VAL A 1 230 ? -0.463 1.037 18.459 1.00 97.38 230 VAL A O 1
ATOM 1818 N N . ASN A 1 231 ? 0.579 1.756 20.297 1.00 95.69 231 ASN A N 1
ATOM 1819 C CA . ASN A 1 231 ? 1.872 1.206 19.903 1.00 95.69 231 ASN A CA 1
ATOM 1820 C C . ASN A 1 231 ? 2.324 0.112 20.857 1.00 95.69 231 ASN A C 1
ATOM 1822 O O . ASN A 1 231 ? 2.268 0.284 22.072 1.00 95.69 231 ASN A O 1
ATOM 1826 N N . LYS A 1 232 ? 2.854 -0.972 20.291 1.00 93.62 232 LYS A N 1
ATOM 1827 C CA . LYS A 1 232 ? 3.501 -2.046 21.047 1.00 93.62 232 LYS A CA 1
ATOM 1828 C C . LYS A 1 232 ? 4.813 -2.442 20.375 1.00 93.62 232 LYS A C 1
ATOM 1830 O O . LYS A 1 232 ? 4.913 -2.446 19.150 1.00 93.62 232 LYS A O 1
ATOM 1835 N N . ILE A 1 233 ? 5.841 -2.728 21.170 1.00 92.25 233 ILE A N 1
ATOM 1836 C CA . ILE A 1 233 ? 7.160 -3.159 20.692 1.00 92.25 233 ILE A CA 1
ATOM 1837 C C . ILE A 1 233 ? 7.730 -4.257 21.593 1.00 92.25 233 ILE A C 1
ATOM 1839 O O . ILE A 1 233 ? 7.545 -4.225 22.803 1.00 92.25 233 ILE A O 1
ATOM 1843 N N . GLY A 1 234 ? 8.502 -5.172 21.001 1.00 83.75 234 GLY A N 1
ATOM 1844 C CA . GLY A 1 234 ? 9.245 -6.209 21.722 1.00 83.75 234 GLY A CA 1
ATOM 1845 C C . GLY A 1 234 ? 8.510 -7.549 21.855 1.00 83.75 234 GLY A C 1
ATOM 1846 O O . GLY A 1 234 ? 7.288 -7.623 21.859 1.00 83.75 234 GLY A O 1
ATOM 1847 N N . GLY A 1 235 ? 9.288 -8.633 21.924 1.00 77.88 235 GLY A N 1
ATOM 1848 C CA . GLY A 1 235 ? 8.829 -9.952 22.385 1.00 77.88 235 GLY A CA 1
ATOM 1849 C C . GLY A 1 235 ? 7.821 -10.716 21.518 1.00 77.88 235 GLY A C 1
ATOM 1850 O O . GLY A 1 235 ? 7.418 -11.797 21.928 1.00 77.88 235 GLY A O 1
ATOM 1851 N N . GLY A 1 236 ? 7.414 -10.196 20.355 1.00 79.69 236 GLY A N 1
ATOM 1852 C CA . GLY A 1 236 ? 6.344 -10.802 19.547 1.00 79.69 236 GLY A CA 1
ATOM 1853 C C . GLY A 1 236 ? 4.949 -10.617 20.154 1.00 79.69 236 GLY A C 1
ATOM 1854 O O . GLY A 1 236 ? 4.001 -11.278 19.740 1.00 79.69 236 GLY A O 1
ATOM 1855 N N . GLU A 1 237 ? 4.814 -9.730 21.142 1.00 88.69 237 GLU A N 1
ATOM 1856 C CA . GLU A 1 237 ? 3.536 -9.458 21.785 1.00 88.69 237 GLU A CA 1
ATOM 1857 C C . GLU A 1 237 ? 2.643 -8.634 20.853 1.00 88.69 237 GLU A C 1
ATOM 1859 O O . GLU A 1 237 ? 3.010 -7.537 20.424 1.00 88.69 237 GLU A O 1
ATOM 1864 N N . LEU A 1 238 ? 1.469 -9.172 20.530 1.00 92.12 238 LEU A N 1
ATOM 1865 C CA . LEU A 1 238 ? 0.504 -8.514 19.656 1.00 92.12 238 LEU A CA 1
ATOM 1866 C C . LEU A 1 238 ? -0.294 -7.459 20.421 1.00 92.12 238 LEU A C 1
ATOM 1868 O O . LEU A 1 238 ? -0.495 -7.557 21.634 1.00 92.12 238 LEU A O 1
ATOM 1872 N N . ILE A 1 239 ? -0.765 -6.451 19.692 1.00 95.19 239 ILE A N 1
ATOM 1873 C CA . ILE A 1 239 ? -1.792 -5.538 20.197 1.00 95.19 239 ILE A CA 1
ATOM 1874 C C . ILE A 1 239 ? -3.100 -6.327 20.284 1.00 95.19 239 ILE A C 1
ATOM 1876 O O . ILE A 1 239 ? -3.506 -6.943 19.295 1.00 95.19 239 ILE A O 1
ATOM 1880 N N . THR A 1 240 ? -3.734 -6.325 21.454 1.00 95.06 240 THR A N 1
ATOM 1881 C CA . THR A 1 240 ? -4.986 -7.052 21.678 1.00 95.06 240 THR A CA 1
ATOM 1882 C C . THR A 1 240 ? -6.206 -6.178 21.362 1.00 95.06 240 THR A C 1
ATOM 1884 O O . THR A 1 240 ? -6.104 -4.943 21.379 1.00 95.06 240 THR A O 1
ATOM 1887 N N . PRO A 1 241 ? -7.374 -6.783 21.077 1.00 96.12 241 PRO A N 1
ATOM 1888 C CA . PRO A 1 241 ? -8.622 -6.041 20.922 1.00 96.12 241 PRO A CA 1
ATOM 1889 C C . PRO A 1 241 ? -8.936 -5.136 22.119 1.00 96.12 241 PRO A C 1
ATOM 1891 O O . PRO A 1 241 ? -9.335 -3.989 21.933 1.00 96.12 241 PRO A O 1
ATOM 1894 N N . GLU A 1 242 ? -8.677 -5.594 23.345 1.00 95.56 242 GLU A N 1
ATOM 1895 C CA . GLU A 1 242 ? -8.968 -4.843 24.570 1.00 95.56 242 GLU A CA 1
ATOM 1896 C C . GLU A 1 242 ? -8.143 -3.558 24.683 1.00 95.56 242 GLU A C 1
ATOM 1898 O O . GLU A 1 242 ? -8.652 -2.543 25.157 1.00 95.56 242 GLU A O 1
ATOM 1903 N N . GLU A 1 243 ? -6.887 -3.567 24.227 1.00 95.56 243 GLU A N 1
ATOM 1904 C CA . GLU A 1 243 ? -6.035 -2.372 24.221 1.00 95.56 243 GLU A CA 1
ATOM 1905 C C . GLU A 1 243 ? -6.564 -1.307 23.256 1.00 95.56 243 GLU A C 1
ATOM 1907 O O . GLU A 1 243 ? -6.584 -0.118 23.582 1.00 95.56 243 GLU A O 1
ATOM 1912 N N . ILE A 1 244 ? -7.025 -1.730 22.075 1.00 96.88 244 ILE A N 1
ATOM 1913 C CA . ILE A 1 244 ? -7.630 -0.825 21.092 1.00 96.88 244 ILE A CA 1
ATOM 1914 C C . ILE A 1 244 ? -8.978 -0.325 21.623 1.00 96.88 244 ILE A C 1
ATOM 1916 O O . ILE A 1 244 ? -9.237 0.878 21.608 1.00 96.88 244 ILE A O 1
ATOM 1920 N N . LEU A 1 245 ? -9.816 -1.223 22.146 1.00 95.31 245 LEU A N 1
ATOM 1921 C CA . LEU A 1 245 ? -11.131 -0.894 22.690 1.00 95.31 245 LEU A CA 1
ATOM 1922 C C . LEU A 1 245 ? -11.038 0.049 23.894 1.00 95.31 245 LEU A C 1
ATOM 1924 O O . LEU A 1 245 ? -11.859 0.954 24.023 1.00 95.31 245 LEU A O 1
ATOM 1928 N N . GLY A 1 246 ? -10.015 -0.102 24.738 1.00 95.00 246 GLY A N 1
ATOM 1929 C CA . GLY A 1 246 ? -9.721 0.837 25.820 1.00 95.00 246 GLY A CA 1
ATOM 1930 C C . GLY A 1 246 ? -9.567 2.269 25.304 1.00 95.00 246 GLY A C 1
ATOM 1931 O O . GLY A 1 246 ? -10.185 3.178 25.848 1.00 95.00 246 GLY A O 1
ATOM 1932 N N . LYS A 1 247 ? -8.850 2.463 24.189 1.00 94.75 247 LYS A N 1
ATOM 1933 C CA . LYS A 1 247 ? -8.705 3.781 23.544 1.00 94.75 247 LYS A CA 1
ATOM 1934 C C . LYS A 1 247 ? -9.966 4.293 22.856 1.00 94.75 247 LYS A C 1
ATOM 1936 O O . LYS A 1 247 ? -10.142 5.502 22.752 1.00 94.75 247 LYS A O 1
ATOM 1941 N N . ILE A 1 248 ? -10.845 3.402 22.402 1.00 93.00 248 ILE A N 1
ATOM 1942 C CA . ILE A 1 248 ? -12.160 3.785 21.861 1.00 93.00 248 ILE A CA 1
ATOM 1943 C C . ILE A 1 248 ? -13.061 4.341 22.969 1.00 93.00 248 ILE A C 1
ATOM 1945 O O . ILE A 1 248 ? -13.828 5.270 22.723 1.00 93.00 248 ILE A O 1
ATOM 1949 N N . LEU A 1 249 ? -12.981 3.755 24.166 1.00 90.94 249 LEU A N 1
ATOM 1950 C CA . LEU A 1 249 ? -13.855 4.069 25.298 1.00 90.94 249 LEU A CA 1
ATOM 1951 C C . LEU A 1 249 ? -13.297 5.151 26.235 1.00 90.94 249 LEU A C 1
ATOM 1953 O O . LEU A 1 249 ? -14.037 5.625 27.092 1.00 90.94 249 LEU A O 1
ATOM 1957 N N . GLU A 1 250 ? -12.027 5.539 26.093 1.00 88.06 250 GLU A N 1
ATOM 1958 C CA . GLU A 1 250 ? -11.467 6.706 26.782 1.00 88.06 250 GLU A CA 1
ATOM 1959 C C . GLU A 1 250 ? -12.220 7.978 26.351 1.00 88.06 250 GLU A C 1
ATOM 1961 O O . GLU A 1 250 ? -12.246 8.329 25.164 1.00 88.06 250 GLU A O 1
ATOM 1966 N N . GLU A 1 251 ? -12.852 8.650 27.321 1.00 69.06 251 GLU A N 1
ATOM 1967 C CA . GLU A 1 251 ? -13.479 9.959 27.119 1.00 69.06 251 GLU A CA 1
ATOM 1968 C C . GLU A 1 251 ? -12.409 11.026 26.858 1.00 69.06 251 GLU A C 1
ATOM 1970 O O . GLU A 1 251 ? -11.302 10.959 27.393 1.00 69.06 251 GLU A O 1
ATOM 1975 N N . ASP A 1 252 ? -12.746 11.997 26.011 1.00 60.69 252 ASP A N 1
ATOM 1976 C CA . ASP A 1 252 ? -11.897 13.157 25.746 1.00 60.69 252 ASP A CA 1
ATOM 1977 C C . ASP A 1 252 ? -11.955 14.072 26.986 1.00 60.69 252 ASP A C 1
ATOM 1979 O O . ASP A 1 252 ? -13.026 14.604 27.291 1.00 60.69 252 ASP A O 1
ATOM 1983 N N . GLU A 1 253 ? -10.849 14.193 27.735 1.00 41.94 253 GLU A N 1
ATOM 1984 C CA . GLU A 1 253 ? -10.718 15.121 28.882 1.00 41.94 253 GLU A CA 1
ATOM 1985 C C . GLU A 1 253 ? -10.802 16.601 28.473 1.00 41.94 253 GLU A C 1
ATOM 1987 O O . GLU A 1 253 ? -10.223 16.984 27.427 1.00 41.94 253 GLU A O 1
#

Sequence (253 aa):
VMQSRWGTHGDYSAIVLSPNSVQEMFELTIRAFNLAEKYRTPVILLSDEVVAHMREKVIVPPAEKVEIINRRKPKLGERAFFGLDEVPPMPSVGEGFNVAVTGSTHNEFGIRFTADPLVHRRLVERLNGKIQNHVNEIAEVEVHNIENCRVGIVAYGCTSRAVYDVVEEAEAKGVPVGYVRLKTLWPFPEEAVKKLAETASKIIVPEMNLRQIFYEVERTVGGRAEVVPVNKIGGGELITPEEILGKILEEDE

Radius of gyration: 21.31 Å; chains: 1; bounding box: 48×42×64 Å